Protein AF-A0A959F447-F1 (afdb_monomer)

Secondary structure (DSSP, 8-state):
---------------------------------------HHHHHHHHHHHHSTT-PPEEEEEEE-TTT--EEEEEEEETT-EE--TTSSEEEE-GGG-EEEPPP----B--S-HHHHHHHHHTTPPB-----HHHHIIIIIHHHHHHTTEEEEEEEE-HHHHHHHHHHHHHS---S-------EEEEEEETTS-EE-

Foldseek 3Di:
DDDDDDDDDDDDDDDDDDDDDDDDDDDDDDDDDPPPPDDDVVVVVVVVCVVCVPQADWDKDFDADPVPRDGPDIDTDHPQKDADDPVDQFGIAHPPRDTDGDDDDDDADDDPDPVVVVVCVVVVGHHDDDDDPVCCCVPPVVVVCVVVQKDWDDKDWDVVVQVVVVVVVVPDDCPVDDDHGTGMDTWIAHPVRDIDD

Sequence (197 aa):
MTHFKLFTILLTIVSLFACGEAITQETSDESGATAEGGSDAASIEQLFKSSMKEVEATKYHEFIDPKNGLVQARYPIPKSWTVNSTDDPVYIEGPNGLKVYKAETSNYVWSNDPMMQQSLQMGGQTLAQPAGTRQILEQFLKPNAQGQGYRFLKSYELPEVAGFWQRLFHAMPNTGSQRKVEALGTEWESNAGTRSL

Radius of gyration: 30.62 Å; Cα contacts (8 Å, |Δi|>4): 173; chains: 1; bounding box: 79×48×84 Å

Nearest PDB structures (foldseek):
  6ywy-assembly1_M  TM=2.622E-01  e=8.870E-01  Neurospora crassa
  8poh-assembly1_C  TM=1.384E-01  e=7.121E+00  Influenza A virus (A/Zhejiang/DTID-ZJU01/2013(H7N9))

pLDDT: mean 77.37, std 20.74, range [31.41, 96.62]

Solvent-accessible surface area (backbone atoms only — not comparable to full-atom values): 12977 Å² total; per-residue (Å²): 138,86,87,86,78,86,83,79,86,82,89,81,85,89,77,92,82,83,81,84,80,80,84,79,87,77,89,76,94,79,87,90,76,90,75,84,85,80,57,66,70,64,50,51,52,49,50,51,57,64,69,49,70,81,60,67,63,65,39,77,46,72,45,58,39,90,88,78,70,46,74,76,46,74,49,79,39,49,59,83,45,46,76,53,55,90,87,44,73,56,32,32,39,42,73,97,78,39,69,40,58,72,81,86,84,84,80,67,44,75,62,95,47,69,72,55,41,54,52,40,47,76,70,71,47,50,76,44,76,94,67,54,70,66,53,43,38,65,72,49,48,47,59,56,41,40,76,72,48,34,43,82,74,52,72,46,78,34,65,69,60,22,49,50,52,48,53,54,56,69,74,43,84,86,80,87,68,92,83,86,73,79,40,75,47,52,36,34,31,38,83,85,70,52,73,48,109

Mean predicted aligned error: 15.78 Å

Structure (mmCIF, N/CA/C/O backbone):
data_AF-A0A959F447-F1
#
_entry.id   AF-A0A959F447-F1
#
loop_
_atom_site.group_PDB
_atom_site.id
_atom_site.type_symbol
_atom_site.label_atom_id
_atom_site.label_alt_id
_atom_site.label_comp_id
_atom_site.label_asym_id
_atom_site.label_entity_id
_atom_site.label_seq_id
_atom_site.pdbx_PDB_ins_code
_atom_site.Cartn_x
_atom_site.Cartn_y
_atom_site.Cartn_z
_atom_site.occupancy
_atom_site.B_iso_or_equiv
_atom_site.auth_seq_id
_atom_site.auth_comp_id
_atom_site.auth_asym_id
_atom_site.auth_atom_id
_atom_site.pdbx_PDB_model_num
ATOM 1 N N . MET A 1 1 ? 34.654 2.757 -65.428 1.00 42.03 1 MET A N 1
ATOM 2 C CA . MET A 1 1 ? 35.966 3.390 -65.683 1.00 42.03 1 MET A CA 1
ATOM 3 C C . MET A 1 1 ? 36.396 4.086 -64.391 1.00 42.03 1 MET A C 1
ATOM 5 O O . MET A 1 1 ? 35.977 5.205 -64.168 1.00 42.03 1 MET A O 1
ATOM 9 N N . THR A 1 2 ? 36.852 3.407 -63.335 1.00 38.72 2 THR A N 1
ATOM 10 C CA . THR A 1 2 ? 38.143 2.720 -63.101 1.00 38.72 2 THR A CA 1
ATOM 11 C C . THR A 1 2 ? 39.393 3.605 -63.220 1.00 38.72 2 THR A C 1
ATOM 13 O O . THR A 1 2 ? 39.818 3.923 -64.323 1.00 38.72 2 THR A O 1
ATOM 16 N N . HIS A 1 3 ? 40.007 3.818 -62.047 1.00 39.88 3 HIS A N 1
ATOM 17 C CA . HIS A 1 3 ? 41.441 3.961 -61.738 1.00 39.88 3 HIS A CA 1
ATOM 18 C C . HIS A 1 3 ? 42.150 5.322 -61.853 1.00 39.88 3 HIS A C 1
ATOM 20 O O . HIS A 1 3 ? 42.523 5.762 -62.931 1.00 39.88 3 HIS A O 1
ATOM 26 N N . PHE A 1 4 ? 42.545 5.830 -60.679 1.00 47.50 4 PHE A N 1
ATOM 27 C CA . PHE A 1 4 ? 43.871 6.415 -60.427 1.00 47.50 4 PHE A CA 1
ATOM 28 C C . PHE A 1 4 ? 44.267 6.119 -58.961 1.00 47.50 4 PHE A C 1
ATOM 30 O O . PHE A 1 4 ? 43.947 6.871 -58.052 1.00 47.50 4 PHE A O 1
ATOM 37 N N . LYS A 1 5 ? 44.496 4.854 -58.590 1.00 45.91 5 LYS A N 1
ATOM 38 C CA . LYS A 1 5 ? 45.811 4.221 -58.368 1.00 45.91 5 LYS A CA 1
ATOM 39 C C . LYS A 1 5 ? 46.943 5.133 -57.850 1.00 45.91 5 LYS A C 1
ATOM 41 O O . LYS A 1 5 ? 47.463 5.957 -58.583 1.00 45.91 5 LYS A O 1
ATOM 46 N N . LEU A 1 6 ? 47.387 4.763 -56.644 1.00 40.22 6 LEU A N 1
ATOM 47 C CA . LEU A 1 6 ? 48.777 4.592 -56.200 1.00 40.22 6 LEU A CA 1
ATOM 48 C C . LEU A 1 6 ? 49.713 5.813 -56.177 1.00 40.22 6 LEU A C 1
ATOM 50 O O . LEU A 1 6 ? 50.348 6.149 -57.169 1.00 40.22 6 LEU A O 1
ATOM 54 N N . PHE A 1 7 ? 49.974 6.286 -54.960 1.00 45.16 7 PHE A N 1
ATOM 55 C CA . PHE A 1 7 ? 51.335 6.553 -54.484 1.00 45.16 7 PHE A CA 1
ATOM 56 C C . PHE A 1 7 ? 51.338 6.214 -52.980 1.00 45.16 7 PHE A C 1
ATOM 58 O O . PHE A 1 7 ? 50.795 6.950 -52.168 1.00 45.16 7 PHE A O 1
ATOM 65 N N . THR A 1 8 ? 51.541 4.949 -52.605 1.00 46.28 8 THR A N 1
ATOM 66 C CA . THR A 1 8 ? 52.864 4.332 -52.389 1.00 46.28 8 THR A CA 1
ATOM 67 C C . THR A 1 8 ? 53.603 5.088 -51.277 1.00 46.28 8 THR A C 1
ATOM 69 O O . THR A 1 8 ? 54.143 6.156 -51.522 1.00 46.28 8 THR A O 1
ATOM 72 N N . ILE A 1 9 ? 53.389 4.666 -50.021 1.00 43.00 9 ILE A N 1
ATOM 73 C CA . ILE A 1 9 ? 54.367 3.922 -49.193 1.00 43.00 9 ILE A CA 1
ATOM 74 C C . ILE A 1 9 ? 55.483 4.845 -48.681 1.00 43.00 9 ILE A C 1
ATOM 76 O O . ILE A 1 9 ? 56.231 5.378 -49.488 1.00 43.00 9 ILE A O 1
ATOM 80 N N . LEU A 1 10 ? 55.651 4.952 -47.355 1.00 39.22 10 LEU A N 1
ATOM 81 C CA . LEU A 1 10 ? 56.786 4.345 -46.634 1.00 39.22 10 LEU A CA 1
ATOM 82 C C . LEU A 1 10 ? 56.850 4.820 -45.164 1.00 39.22 10 LEU A C 1
ATOM 84 O O . LEU A 1 10 ? 56.850 6.019 -44.919 1.00 39.22 10 LEU A O 1
ATOM 88 N N . LEU A 1 11 ? 57.053 3.842 -44.262 1.00 42.62 11 LEU A N 1
ATOM 89 C CA . LEU A 1 11 ? 57.777 3.927 -42.973 1.00 42.62 11 LEU A CA 1
ATOM 90 C C . LEU A 1 11 ? 57.129 4.780 -41.857 1.00 42.62 11 LEU A C 1
ATOM 92 O O . LEU A 1 11 ? 56.735 5.910 -42.075 1.00 42.62 11 LEU A O 1
ATOM 96 N N . THR A 1 12 ? 56.999 4.363 -40.592 1.00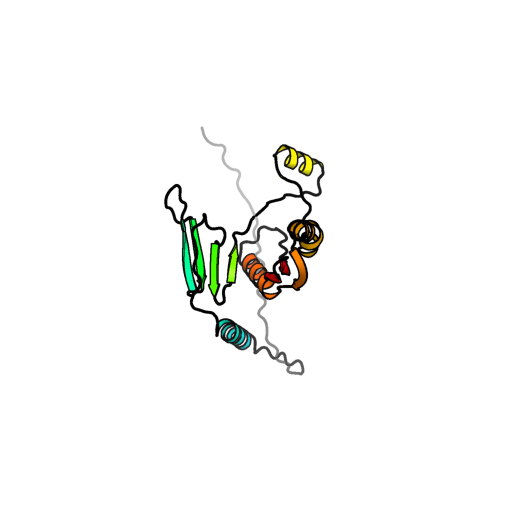 51.59 12 THR A N 1
ATOM 97 C CA . THR A 1 12 ? 57.852 3.516 -39.722 1.00 51.59 12 THR A CA 1
ATOM 98 C C . THR A 1 12 ? 57.000 3.259 -38.449 1.00 51.59 12 THR A C 1
ATOM 100 O O . THR A 1 12 ? 56.418 4.209 -37.943 1.00 51.59 12 THR A O 1
ATOM 103 N N . ILE A 1 13 ? 56.640 2.032 -38.042 1.00 47.25 13 ILE A N 1
ATOM 104 C CA . ILE A 1 13 ? 57.425 1.012 -37.305 1.00 47.25 13 ILE A CA 1
ATOM 105 C C . ILE A 1 13 ? 57.690 1.387 -35.827 1.00 47.25 13 ILE A C 1
ATOM 107 O O . ILE A 1 13 ? 58.453 2.308 -35.569 1.00 47.25 13 ILE A O 1
ATOM 111 N N . VAL A 1 14 ? 57.145 0.537 -34.926 1.00 45.53 14 VAL A N 1
ATOM 112 C CA . VAL 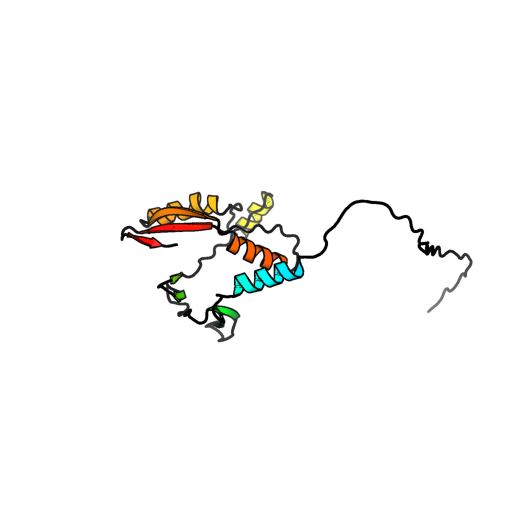A 1 14 ? 57.639 0.153 -33.568 1.00 45.53 14 VAL A CA 1
ATOM 113 C C . VAL A 1 14 ? 57.416 1.201 -32.461 1.00 45.53 14 VAL A C 1
ATOM 115 O O . VAL A 1 14 ? 57.684 2.371 -32.668 1.00 45.53 14 VAL A O 1
ATOM 118 N N . SER A 1 15 ? 56.872 0.910 -31.272 1.00 49.12 15 SER A N 1
ATOM 119 C CA . SER A 1 15 ? 56.970 -0.242 -30.347 1.00 49.12 15 SER A CA 1
ATOM 120 C C . SER A 1 15 ? 55.717 -0.273 -29.439 1.00 49.12 15 SER A C 1
ATOM 122 O O . SER A 1 15 ? 55.296 0.754 -28.925 1.00 49.12 15 SER A O 1
ATOM 124 N N . LEU A 1 16 ? 54.969 -1.374 -29.302 1.00 49.62 16 LEU A N 1
ATOM 125 C CA . LEU A 1 16 ? 55.149 -2.438 -28.295 1.00 49.62 16 LEU A CA 1
ATOM 126 C C . LEU A 1 16 ? 56.047 -2.071 -27.098 1.00 49.62 16 LEU A C 1
ATOM 128 O O . LEU A 1 16 ? 57.229 -2.395 -27.090 1.00 49.62 16 LEU A O 1
ATOM 132 N N . PHE A 1 17 ? 55.452 -1.483 -26.058 1.00 45.72 17 PHE A N 1
ATOM 133 C CA . PHE A 1 17 ? 55.914 -1.663 -24.680 1.00 45.72 17 PHE A CA 1
ATOM 134 C C . PHE A 1 17 ? 54.920 -2.561 -23.943 1.00 45.72 17 PHE A C 1
ATOM 136 O O . PHE A 1 17 ? 53.915 -2.114 -23.398 1.00 45.72 17 PHE A O 1
ATOM 143 N N . ALA A 1 18 ? 55.223 -3.856 -23.975 1.00 43.41 18 ALA A N 1
ATOM 144 C CA . ALA A 1 18 ? 54.858 -4.776 -22.918 1.00 43.41 18 ALA A CA 1
ATOM 145 C C . ALA A 1 18 ? 55.912 -4.617 -21.815 1.00 43.41 18 ALA A C 1
ATOM 147 O O . ALA A 1 18 ? 57.083 -4.906 -22.048 1.00 43.41 18 ALA A O 1
ATOM 148 N N . CYS A 1 19 ? 55.503 -4.164 -20.633 1.00 47.50 19 CYS A N 1
ATOM 149 C CA . CYS A 1 19 ? 56.233 -4.440 -19.402 1.00 47.50 19 CYS A CA 1
ATOM 150 C C . CYS A 1 19 ? 55.345 -5.364 -18.575 1.00 47.50 19 CYS A C 1
ATOM 152 O O . CYS A 1 19 ? 54.355 -4.935 -17.988 1.00 47.50 19 CYS A O 1
ATOM 154 N N . GLY A 1 20 ? 55.673 -6.654 -18.617 1.00 41.72 20 GLY A N 1
ATOM 155 C CA . GLY A 1 20 ? 55.334 -7.569 -17.543 1.00 41.72 20 GLY A CA 1
ATOM 156 C C . GLY A 1 20 ? 56.391 -7.403 -16.463 1.00 41.72 20 GLY A C 1
ATOM 157 O O . GLY A 1 20 ? 57.557 -7.705 -16.704 1.00 41.72 20 GLY A O 1
ATOM 158 N N . GLU A 1 21 ? 55.992 -6.915 -15.294 1.00 42.62 21 GLU A N 1
ATOM 159 C CA . GLU A 1 21 ? 56.808 -7.027 -14.090 1.00 42.62 21 GLU A CA 1
ATOM 160 C C . GLU A 1 21 ? 56.441 -8.326 -13.380 1.00 42.62 21 GLU A C 1
ATOM 162 O O . GLU A 1 21 ? 55.317 -8.537 -12.922 1.00 42.62 21 GLU A O 1
ATOM 167 N N . ALA A 1 22 ? 57.423 -9.223 -13.354 1.00 38.56 22 ALA A N 1
ATOM 168 C CA . ALA A 1 22 ? 57.446 -10.375 -12.482 1.00 38.56 22 ALA A CA 1
ATOM 169 C C . ALA A 1 22 ? 57.605 -9.881 -11.040 1.00 38.56 22 ALA A C 1
ATOM 171 O O . ALA A 1 22 ? 58.554 -9.169 -10.714 1.00 38.56 22 ALA A O 1
ATOM 172 N N . ILE A 1 23 ? 56.662 -10.267 -10.186 1.00 37.31 23 ILE A N 1
ATOM 173 C CA . ILE A 1 23 ? 56.724 -10.042 -8.746 1.00 37.31 23 ILE A CA 1
ATOM 174 C C . ILE A 1 23 ? 57.802 -10.974 -8.185 1.00 37.31 23 ILE A C 1
ATOM 176 O O . ILE A 1 23 ? 57.620 -12.191 -8.145 1.00 37.31 23 ILE A O 1
ATOM 180 N N . THR A 1 24 ? 58.927 -10.397 -7.767 1.00 35.62 24 THR A N 1
ATOM 181 C CA . THR A 1 24 ? 59.923 -11.079 -6.938 1.00 35.62 24 THR A CA 1
ATOM 182 C C . THR A 1 24 ? 59.446 -11.049 -5.493 1.00 35.62 24 THR A C 1
ATOM 184 O O . THR A 1 24 ? 59.192 -9.994 -4.917 1.00 35.62 24 THR A O 1
ATOM 187 N N . GLN A 1 25 ? 59.295 -12.243 -4.939 1.00 35.59 25 GLN A N 1
ATOM 188 C CA . GLN A 1 25 ? 58.923 -12.530 -3.566 1.00 35.59 25 GLN A CA 1
ATOM 189 C C . GLN A 1 25 ? 60.153 -12.334 -2.666 1.00 35.59 25 GLN A C 1
ATOM 191 O O . GLN A 1 25 ? 61.087 -13.130 -2.732 1.00 35.59 25 GLN A O 1
ATOM 196 N N . GLU A 1 26 ? 60.151 -11.298 -1.827 1.00 35.94 26 GLU A N 1
ATOM 197 C CA . GLU A 1 26 ? 61.001 -11.248 -0.635 1.00 35.94 26 GLU A CA 1
ATOM 198 C C . GLU A 1 26 ? 60.135 -11.395 0.614 1.00 35.94 26 GLU A C 1
ATOM 200 O O . GLU A 1 26 ? 59.201 -10.636 0.867 1.00 35.94 26 GLU A O 1
ATOM 205 N N . THR A 1 27 ? 60.454 -12.447 1.357 1.00 36.16 27 THR A N 1
ATOM 206 C CA . THR A 1 27 ? 59.931 -12.781 2.672 1.00 36.16 27 THR A CA 1
ATOM 207 C C . THR A 1 27 ? 60.524 -11.827 3.703 1.00 36.16 27 THR A C 1
ATOM 209 O O . THR A 1 27 ? 61.739 -11.794 3.888 1.00 36.16 27 THR A O 1
ATOM 212 N N . SER A 1 28 ? 59.671 -11.120 4.433 1.00 34.69 28 SER A N 1
ATOM 213 C CA . SER A 1 28 ? 59.996 -10.589 5.755 1.00 34.69 28 SER A CA 1
ATOM 214 C C . SER A 1 28 ? 58.753 -10.672 6.638 1.00 34.69 28 SER A C 1
ATOM 216 O O . SER A 1 28 ? 57.791 -9.921 6.499 1.00 34.69 28 SER A O 1
ATOM 218 N N . ASP A 1 29 ? 58.779 -11.666 7.523 1.00 35.44 29 ASP A N 1
ATOM 219 C CA . ASP A 1 29 ? 57.936 -11.742 8.707 1.00 35.44 29 ASP A CA 1
ATOM 220 C C . ASP A 1 29 ? 58.233 -10.538 9.612 1.00 35.44 29 ASP A C 1
ATOM 222 O O . ASP A 1 29 ? 59.371 -10.385 10.044 1.00 35.44 29 ASP A O 1
ATOM 226 N N . GLU A 1 30 ? 57.226 -9.724 9.941 1.00 33.31 30 GLU A N 1
ATOM 227 C CA . GLU A 1 30 ? 56.880 -9.451 11.344 1.00 33.31 30 GLU A CA 1
ATOM 228 C C . GLU A 1 30 ? 55.551 -8.683 11.492 1.00 33.31 30 GLU A C 1
ATOM 230 O O . GLU A 1 30 ? 55.399 -7.543 11.064 1.00 33.31 30 GLU A O 1
ATOM 235 N N . SER A 1 31 ? 54.641 -9.327 12.227 1.00 34.88 31 SER A N 1
ATOM 236 C CA . SER A 1 31 ? 53.748 -8.743 13.235 1.00 34.88 31 SER A CA 1
ATOM 237 C C . SER A 1 31 ? 52.559 -7.862 12.807 1.00 34.88 31 SER A C 1
ATOM 239 O O . SER A 1 31 ? 52.667 -6.663 12.570 1.00 34.88 31 SER A O 1
ATOM 241 N N . GLY A 1 32 ? 51.363 -8.451 12.943 1.00 35.06 32 GLY A N 1
ATOM 242 C CA . GLY A 1 32 ? 50.318 -7.802 13.743 1.00 35.06 32 GLY A CA 1
ATOM 243 C C . GLY A 1 32 ? 49.127 -7.186 13.008 1.00 35.06 32 GLY A C 1
ATOM 244 O O . GLY A 1 32 ? 48.932 -5.980 13.077 1.00 35.06 32 GLY A O 1
ATOM 245 N N . ALA A 1 33 ? 48.257 -8.015 12.428 1.00 31.41 33 ALA A N 1
ATOM 246 C CA . ALA A 1 33 ? 46.811 -7.762 12.398 1.00 31.41 33 ALA A CA 1
ATOM 247 C C . ALA A 1 33 ? 46.078 -9.062 12.045 1.00 31.41 33 ALA A C 1
ATOM 249 O O . ALA A 1 33 ? 46.040 -9.487 10.892 1.00 31.41 33 ALA A O 1
ATOM 250 N N . THR A 1 34 ? 45.505 -9.716 13.051 1.00 32.91 34 THR A N 1
ATOM 251 C CA . THR A 1 34 ? 44.600 -10.855 12.891 1.00 32.91 34 THR A CA 1
ATOM 252 C C . THR A 1 34 ? 43.334 -10.373 12.180 1.00 32.91 34 THR A C 1
ATOM 254 O O . THR A 1 34 ? 42.407 -9.867 12.804 1.00 32.91 34 THR A O 1
ATOM 257 N N . ALA A 1 35 ? 43.298 -10.490 10.854 1.00 38.34 35 ALA A N 1
ATOM 258 C CA . ALA A 1 35 ? 42.054 -10.461 10.103 1.00 38.34 35 ALA A CA 1
ATOM 259 C C . ALA A 1 35 ? 41.489 -11.885 10.107 1.00 38.34 35 ALA A C 1
ATOM 261 O O . ALA A 1 35 ? 41.859 -12.717 9.279 1.00 38.34 35 ALA A O 1
ATOM 262 N N . GLU A 1 36 ? 40.621 -12.178 11.076 1.00 35.34 36 GLU A N 1
ATOM 263 C CA . GLU A 1 36 ? 39.782 -13.378 11.072 1.00 35.34 36 GLU A CA 1
ATOM 264 C C . GLU A 1 36 ? 38.768 -13.286 9.920 1.00 35.34 36 GLU A C 1
ATOM 266 O O . GLU A 1 36 ? 37.605 -12.925 1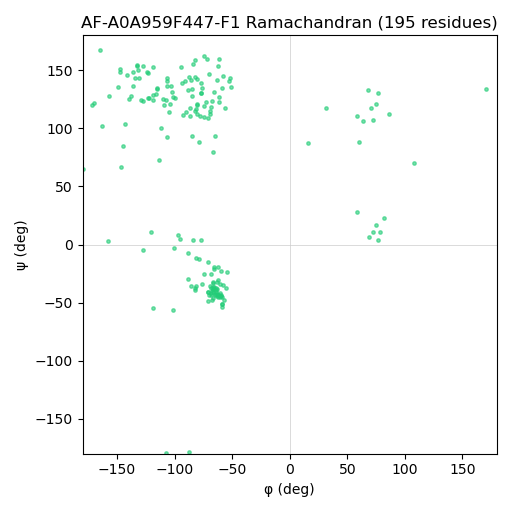0.083 1.00 35.34 36 GLU A O 1
ATOM 271 N N . GLY A 1 37 ? 39.231 -13.590 8.708 1.00 44.62 37 GLY A N 1
ATOM 272 C CA . GLY A 1 37 ? 38.385 -13.885 7.561 1.00 44.62 37 GLY A CA 1
ATOM 273 C C . GLY A 1 37 ? 37.872 -15.314 7.674 1.00 44.62 37 GLY A C 1
ATOM 274 O O . GLY A 1 37 ? 38.501 -16.241 7.172 1.00 44.62 37 GLY A O 1
ATOM 275 N N . GLY A 1 38 ? 36.743 -15.506 8.356 1.00 45.81 38 GLY A N 1
ATOM 276 C CA . GLY A 1 38 ? 36.167 -16.840 8.498 1.00 45.81 38 GLY A CA 1
ATOM 277 C C . GLY A 1 38 ? 34.870 -16.902 9.293 1.00 45.81 38 GLY A C 1
ATOM 278 O O . GLY A 1 38 ? 34.851 -17.530 10.341 1.00 45.81 38 GLY A O 1
ATOM 279 N N . SER A 1 39 ? 33.770 -16.303 8.814 1.00 49.28 39 SER A N 1
ATOM 280 C CA . SER A 1 39 ? 32.430 -16.685 9.318 1.00 49.28 39 SER A CA 1
ATOM 281 C C . SER A 1 39 ? 31.217 -16.378 8.420 1.00 49.28 39 SER A C 1
ATOM 283 O O . SER A 1 39 ? 30.095 -16.705 8.803 1.00 49.28 39 SER A O 1
ATOM 285 N N . ASP A 1 40 ? 31.375 -15.836 7.209 1.00 54.84 40 ASP A N 1
ATOM 286 C CA . ASP A 1 40 ? 30.201 -15.323 6.478 1.00 54.84 40 ASP A CA 1
ATOM 287 C C . ASP A 1 40 ? 29.316 -16.405 5.836 1.00 54.84 40 ASP A C 1
ATOM 289 O O . ASP A 1 40 ? 28.093 -16.272 5.815 1.00 54.84 40 ASP A O 1
ATOM 293 N N . ALA A 1 41 ? 29.884 -17.519 5.366 1.00 50.88 41 ALA A N 1
ATOM 294 C CA . ALA A 1 41 ? 29.087 -18.582 4.741 1.00 50.88 41 ALA A CA 1
ATOM 295 C C . ALA A 1 41 ? 28.223 -19.344 5.764 1.00 50.88 41 ALA A C 1
ATOM 297 O O . ALA A 1 41 ? 27.048 -19.612 5.512 1.00 50.88 41 ALA A O 1
ATOM 298 N N . ALA A 1 42 ? 28.780 -19.633 6.946 1.00 51.91 42 ALA A N 1
ATOM 299 C CA . ALA A 1 42 ? 28.061 -20.305 8.027 1.00 51.91 42 ALA A CA 1
ATOM 300 C C . ALA A 1 42 ? 26.977 -19.403 8.640 1.00 51.91 42 ALA A C 1
ATOM 302 O O . ALA A 1 42 ? 25.898 -19.890 8.971 1.00 51.91 42 ALA A O 1
ATOM 303 N N . SER A 1 43 ? 27.237 -18.093 8.724 1.00 58.16 43 SER A N 1
ATOM 304 C CA . SER A 1 43 ? 26.287 -17.098 9.228 1.00 58.16 43 SER A CA 1
ATOM 305 C C . SER A 1 43 ? 25.110 -16.889 8.268 1.00 58.16 43 SER A C 1
ATOM 307 O O . SER A 1 43 ? 23.956 -16.918 8.694 1.00 58.16 43 SER A O 1
ATOM 309 N N . ILE A 1 44 ? 25.359 -16.797 6.953 1.00 57.53 44 ILE A N 1
ATOM 310 C CA . ILE A 1 44 ? 24.284 -16.721 5.951 1.00 57.53 44 ILE A CA 1
ATOM 311 C C . ILE A 1 44 ? 23.468 -18.018 5.923 1.00 57.53 44 ILE A C 1
ATOM 313 O O . ILE A 1 44 ? 22.238 -17.961 5.925 1.00 57.53 44 ILE A O 1
ATOM 317 N N . GLU A 1 45 ? 24.103 -19.190 5.965 1.00 58.06 45 GLU A N 1
ATOM 318 C CA . GLU A 1 45 ? 23.371 -20.460 5.976 1.00 58.06 45 GLU A CA 1
ATOM 319 C C . GLU A 1 45 ? 22.553 -20.655 7.267 1.00 58.06 45 GLU A C 1
ATOM 321 O O . GLU A 1 45 ? 21.425 -21.152 7.212 1.00 58.06 45 GLU A O 1
ATOM 326 N N . GLN A 1 46 ? 23.059 -20.209 8.424 1.00 55.75 46 GLN A N 1
ATOM 327 C CA . GLN A 1 46 ? 22.289 -20.175 9.672 1.00 55.75 46 GLN A CA 1
ATOM 328 C C . GLN A 1 46 ? 21.125 -19.185 9.618 1.00 55.75 46 GLN A C 1
ATOM 330 O O . GLN A 1 46 ? 20.055 -19.519 10.123 1.00 55.75 46 GLN A O 1
ATOM 335 N N . LEU A 1 47 ? 21.291 -18.017 8.989 1.00 52.00 47 LEU A N 1
ATOM 336 C CA . LEU A 1 47 ? 20.219 -17.035 8.789 1.00 52.00 47 LEU A CA 1
ATOM 337 C C . LEU A 1 47 ? 19.126 -17.561 7.847 1.00 52.00 47 LEU A C 1
ATOM 339 O O . LEU A 1 47 ? 17.941 -17.365 8.114 1.00 52.00 47 LEU A O 1
ATOM 343 N N . PHE A 1 48 ? 19.482 -18.292 6.788 1.00 57.16 48 PHE A N 1
ATOM 344 C CA . PHE A 1 48 ? 18.503 -18.982 5.938 1.00 57.16 48 PHE A CA 1
ATOM 345 C C . PHE A 1 48 ? 17.812 -20.137 6.678 1.00 57.16 48 PHE A C 1
ATOM 347 O O . PHE A 1 48 ? 16.590 -20.266 6.616 1.00 57.16 48 PHE A O 1
ATOM 354 N N . LYS A 1 49 ? 18.557 -20.955 7.433 1.00 55.31 49 LYS A N 1
ATOM 355 C CA . LYS A 1 49 ? 17.979 -22.065 8.210 1.00 55.31 49 LYS A CA 1
ATOM 356 C C . LYS A 1 49 ? 17.085 -21.601 9.357 1.00 55.31 49 LYS A C 1
ATOM 358 O O . LYS A 1 49 ? 16.145 -22.318 9.682 1.00 55.31 49 LYS A O 1
ATOM 363 N N . SER A 1 50 ? 17.361 -20.457 9.982 1.00 54.47 50 SER A N 1
ATOM 364 C CA . SER A 1 50 ? 16.534 -19.913 11.065 1.00 54.47 50 SER A CA 1
ATOM 365 C C . SER A 1 50 ? 15.314 -19.152 10.539 1.00 54.47 50 SER A C 1
ATOM 367 O O . SER A 1 50 ? 14.229 -19.337 11.081 1.00 54.47 50 SER A O 1
ATOM 369 N N . SER A 1 51 ? 15.449 -18.386 9.449 1.00 55.00 51 SER A N 1
ATOM 370 C CA . SER A 1 51 ? 14.334 -17.632 8.846 1.00 55.00 51 SER A CA 1
ATOM 371 C C . SER A 1 51 ? 13.336 -18.498 8.073 1.00 55.00 51 SER A C 1
ATOM 373 O O . SER A 1 51 ? 12.173 -18.123 7.963 1.00 55.00 51 SER A O 1
ATOM 375 N N . MET A 1 52 ? 13.747 -19.666 7.562 1.00 53.50 52 MET A N 1
ATOM 376 C CA . MET A 1 52 ? 12.864 -20.556 6.792 1.00 53.50 52 MET A CA 1
ATOM 377 C C . MET A 1 52 ? 12.298 -21.741 7.585 1.00 53.50 52 MET A C 1
ATOM 379 O O . MET A 1 52 ? 11.498 -22.500 7.043 1.00 53.50 52 MET A O 1
ATOM 383 N N . LYS A 1 53 ? 12.676 -21.922 8.860 1.00 52.62 53 LYS A N 1
ATOM 384 C CA . LYS A 1 53 ? 12.293 -23.114 9.644 1.00 52.62 53 LYS A CA 1
ATOM 385 C C . LYS A 1 53 ? 10.789 -23.220 9.931 1.00 52.62 53 LYS A C 1
ATOM 387 O O . LYS A 1 53 ? 10.311 -24.318 10.194 1.00 52.62 53 LYS A O 1
ATOM 392 N N . GLU A 1 54 ? 10.061 -22.107 9.851 1.00 62.62 54 GLU A N 1
ATOM 393 C CA . GLU A 1 54 ? 8.608 -22.033 10.075 1.00 62.62 54 GLU A CA 1
ATOM 394 C C . GLU A 1 54 ? 7.827 -21.509 8.857 1.00 62.62 54 GLU A C 1
ATOM 396 O O . GLU A 1 54 ? 6.638 -21.210 8.957 1.00 62.62 54 GLU A O 1
ATOM 401 N N . VAL A 1 55 ? 8.464 -21.393 7.687 1.00 68.94 55 VAL A N 1
ATOM 402 C CA . VAL A 1 55 ? 7.767 -20.917 6.486 1.00 68.94 55 VAL A CA 1
ATOM 403 C C . VAL A 1 55 ? 6.975 -22.075 5.891 1.00 68.94 55 VAL A C 1
ATOM 405 O O . VAL A 1 55 ? 7.537 -23.059 5.412 1.00 68.94 55 VAL A O 1
ATOM 408 N N . GLU A 1 56 ? 5.649 -21.958 5.946 1.00 81.56 56 GLU A N 1
ATOM 409 C CA . GLU A 1 56 ? 4.734 -22.914 5.334 1.00 81.56 56 GLU A CA 1
ATOM 410 C C . GLU A 1 56 ? 5.083 -23.144 3.853 1.00 81.56 56 GLU A C 1
ATOM 412 O O . GLU A 1 56 ? 5.450 -22.217 3.127 1.00 81.56 56 GLU A O 1
ATOM 417 N N . ALA A 1 57 ? 4.923 -24.385 3.382 1.00 88.44 57 ALA A N 1
ATOM 418 C CA . ALA A 1 57 ? 5.026 -24.694 1.961 1.00 88.44 57 ALA A CA 1
ATOM 419 C C . ALA A 1 57 ? 4.109 -23.778 1.131 1.00 88.44 57 ALA A C 1
ATOM 421 O O . ALA A 1 57 ? 2.969 -23.506 1.511 1.00 88.44 57 ALA A O 1
ATOM 422 N N . THR A 1 58 ? 4.588 -23.333 -0.027 1.00 91.31 58 THR A N 1
ATOM 423 C CA . THR A 1 58 ? 3.817 -22.481 -0.934 1.00 91.31 58 THR A CA 1
ATOM 424 C C . THR A 1 58 ? 3.106 -23.303 -2.009 1.00 91.31 58 THR A C 1
ATOM 426 O O . THR A 1 58 ? 3.539 -24.391 -2.392 1.00 91.31 58 THR A O 1
ATOM 429 N N . LYS A 1 59 ? 1.986 -22.779 -2.506 1.00 93.06 59 LYS A N 1
ATOM 430 C CA . LYS A 1 59 ? 1.321 -23.199 -3.742 1.00 93.06 59 LYS A CA 1
ATOM 431 C C . LYS A 1 59 ? 1.293 -22.020 -4.707 1.00 93.06 59 LYS A C 1
ATOM 433 O O . LYS A 1 59 ? 1.299 -20.869 -4.280 1.00 93.06 59 LYS A O 1
ATOM 438 N N . TYR A 1 60 ? 1.253 -22.294 -6.003 1.00 92.69 60 TYR A N 1
ATOM 439 C CA . TYR A 1 60 ? 1.112 -21.237 -6.998 1.00 92.69 60 TYR A CA 1
ATOM 440 C C . TYR A 1 60 ? -0.359 -20.940 -7.258 1.00 92.69 60 TYR A C 1
ATOM 442 O O . TYR A 1 60 ? -1.151 -21.859 -7.461 1.00 92.69 60 TYR A O 1
ATOM 450 N N . HIS A 1 61 ? -0.703 -19.657 -7.269 1.00 91.31 61 HIS A N 1
ATOM 451 C CA . HIS A 1 61 ? -1.982 -19.174 -7.764 1.00 91.31 61 HIS A CA 1
ATOM 452 C C . HIS A 1 61 ? -1.779 -18.475 -9.108 1.00 91.31 61 HIS A C 1
ATOM 454 O O . HIS A 1 61 ? -0.780 -17.778 -9.309 1.00 91.31 61 HIS A O 1
ATOM 460 N N . GLU A 1 62 ? -2.716 -18.691 -10.025 1.00 92.88 62 GLU A N 1
ATOM 461 C CA . GLU A 1 62 ? -2.695 -18.133 -11.371 1.00 92.88 62 GLU A CA 1
ATOM 462 C C . GLU A 1 62 ? -3.740 -17.035 -11.488 1.00 92.88 62 GLU A C 1
ATOM 464 O O . GLU A 1 62 ? -4.923 -17.259 -11.254 1.00 92.88 62 GLU A O 1
ATOM 469 N N . PHE A 1 63 ? -3.290 -15.852 -11.881 1.00 87.44 63 PHE A N 1
ATOM 470 C CA . PHE A 1 63 ? -4.166 -14.762 -12.260 1.00 87.44 63 PHE A CA 1
ATOM 471 C C . PHE A 1 63 ? -4.500 -14.904 -13.744 1.00 87.44 63 PHE A C 1
ATOM 473 O O . PHE A 1 63 ? -3.624 -14.749 -14.601 1.00 87.44 63 PHE A O 1
ATOM 480 N N . ILE A 1 64 ? -5.754 -15.243 -14.032 1.00 89.31 64 ILE A N 1
ATOM 481 C CA . ILE A 1 64 ? -6.252 -15.510 -15.383 1.00 89.31 64 ILE A CA 1
ATOM 482 C C . ILE A 1 64 ? -7.037 -14.294 -15.871 1.00 89.31 64 ILE A C 1
ATOM 484 O O . ILE A 1 64 ? -7.908 -13.785 -15.169 1.00 89.31 64 ILE A O 1
ATOM 488 N N . ASP A 1 65 ? -6.744 -13.839 -17.087 1.00 86.12 65 ASP A N 1
ATOM 489 C CA . ASP A 1 65 ? -7.511 -12.786 -17.746 1.00 86.12 65 ASP A CA 1
ATOM 490 C C . ASP A 1 65 ? -8.912 -13.304 -18.108 1.00 86.12 65 ASP A C 1
ATOM 492 O O . ASP A 1 65 ? -9.033 -14.223 -18.927 1.00 86.12 65 ASP A O 1
ATOM 496 N N . PRO A 1 66 ? -9.990 -12.711 -17.569 1.00 85.56 66 PRO A N 1
ATOM 497 C CA . PRO A 1 66 ? -11.342 -13.176 -17.850 1.00 85.56 66 PRO A CA 1
ATOM 498 C C . PRO A 1 66 ? -11.752 -12.989 -19.319 1.00 85.56 66 PRO A C 1
ATOM 500 O O . PRO A 1 66 ? -12.695 -13.636 -19.769 1.00 85.56 66 PRO A O 1
ATOM 503 N N . LYS A 1 67 ? -11.076 -12.122 -20.090 1.00 89.00 67 LYS A N 1
ATOM 504 C CA . LYS A 1 67 ? -11.437 -11.833 -21.488 1.00 89.00 67 LYS A CA 1
ATOM 505 C C . LYS A 1 67 ? -10.922 -12.873 -22.475 1.00 89.00 67 LYS A C 1
ATOM 507 O O . LYS A 1 67 ? -11.577 -13.116 -23.484 1.00 89.00 67 LYS A O 1
ATOM 512 N N . ASN A 1 68 ? -9.738 -13.430 -22.237 1.00 93.44 68 ASN A N 1
ATOM 513 C CA . ASN A 1 68 ? -9.074 -14.339 -23.180 1.00 93.44 68 ASN A CA 1
ATOM 514 C C . ASN A 1 68 ? -8.649 -15.679 -22.551 1.00 93.44 68 ASN A C 1
ATOM 516 O O . ASN A 1 68 ? -8.190 -16.557 -23.276 1.00 93.44 68 ASN A O 1
ATOM 520 N N . GLY A 1 69 ? -8.821 -15.859 -21.237 1.00 90.88 69 GLY A N 1
ATOM 521 C CA . GLY A 1 69 ? -8.501 -17.097 -20.526 1.00 90.88 69 GLY A CA 1
ATOM 522 C C . GLY A 1 69 ? -7.003 -17.363 -20.354 1.00 90.88 69 GLY A C 1
ATOM 523 O O . GLY A 1 69 ? -6.627 -18.469 -19.970 1.00 90.88 69 GLY A O 1
ATOM 524 N N . LEU A 1 70 ? -6.137 -16.388 -20.645 1.00 94.38 70 LEU A N 1
ATOM 525 C CA . LEU A 1 70 ? -4.691 -16.544 -20.522 1.00 94.38 70 LEU A CA 1
ATOM 526 C C . LEU A 1 70 ? -4.220 -16.242 -19.097 1.00 94.38 70 LEU A C 1
ATOM 528 O O . LEU A 1 70 ? -4.678 -15.295 -18.457 1.00 94.38 70 LEU A O 1
ATOM 532 N N . VAL A 1 71 ? -3.245 -17.021 -18.624 1.00 91.88 71 VAL A N 1
ATOM 533 C CA . VAL A 1 71 ? -2.536 -16.744 -17.368 1.00 91.88 71 VAL A CA 1
ATOM 534 C C . VAL A 1 71 ? -1.670 -15.502 -17.567 1.00 91.88 71 VAL A C 1
ATOM 536 O O . VAL A 1 71 ? -0.694 -15.533 -18.315 1.00 91.88 71 VAL A O 1
ATOM 539 N N . GLN A 1 72 ? -2.015 -14.409 -16.890 1.00 89.31 72 GLN A N 1
ATOM 540 C CA . GLN A 1 72 ? -1.233 -13.171 -16.914 1.00 89.31 72 GLN A CA 1
ATOM 541 C C . GLN A 1 72 ? -0.105 -13.183 -15.883 1.00 89.31 72 GLN A C 1
ATOM 543 O O . GLN A 1 72 ? 0.972 -12.644 -16.132 1.00 89.31 72 GLN A O 1
ATOM 548 N N . ALA A 1 73 ? -0.342 -13.788 -14.720 1.00 87.62 73 ALA A N 1
ATOM 549 C CA . ALA A 1 73 ? 0.652 -13.872 -13.663 1.00 87.62 73 ALA A CA 1
ATOM 550 C C . ALA A 1 73 ? 0.495 -15.163 -12.867 1.00 87.62 73 ALA A C 1
ATOM 552 O O . ALA A 1 73 ? -0.602 -15.695 -12.711 1.00 87.62 73 ALA A O 1
ATOM 553 N N . ARG A 1 74 ? 1.610 -15.643 -12.319 1.00 90.50 74 ARG A N 1
ATOM 554 C CA . ARG A 1 74 ? 1.639 -16.748 -11.368 1.00 90.50 74 ARG A CA 1
ATOM 555 C C . ARG A 1 74 ? 2.451 -16.310 -10.162 1.00 90.50 74 ARG A C 1
ATOM 557 O O . ARG A 1 74 ? 3.603 -15.913 -10.319 1.00 90.50 74 ARG A O 1
ATOM 564 N N . TYR A 1 75 ? 1.869 -16.391 -8.973 1.00 87.38 75 TYR A N 1
ATOM 565 C CA . TYR A 1 75 ? 2.540 -15.982 -7.742 1.00 87.38 75 TYR A CA 1
ATOM 566 C C . TYR A 1 75 ? 2.431 -17.059 -6.657 1.00 87.38 75 TYR A C 1
ATOM 568 O O . TYR A 1 75 ? 1.419 -17.763 -6.582 1.00 87.38 75 TYR A O 1
ATOM 576 N N . PRO A 1 76 ? 3.487 -17.246 -5.844 1.00 90.31 76 PRO A N 1
ATOM 577 C CA . PRO A 1 76 ? 3.455 -18.184 -4.735 1.00 90.31 76 PRO A CA 1
ATOM 578 C C . PRO A 1 76 ? 2.651 -17.593 -3.572 1.00 90.31 76 PRO A C 1
ATOM 580 O O . PRO A 1 76 ? 2.853 -16.444 -3.187 1.00 90.31 76 PRO A O 1
ATOM 583 N N . ILE A 1 77 ? 1.773 -18.399 -2.987 1.00 91.00 77 ILE A N 1
ATOM 584 C CA . ILE A 1 77 ? 1.054 -18.102 -1.743 1.00 91.00 77 ILE A CA 1
ATOM 585 C C . ILE A 1 77 ? 1.251 -19.256 -0.759 1.00 91.00 77 ILE A C 1
ATOM 587 O O . ILE A 1 77 ? 1.468 -20.386 -1.204 1.00 91.00 77 ILE A O 1
ATOM 591 N N . PRO A 1 78 ? 1.166 -19.037 0.561 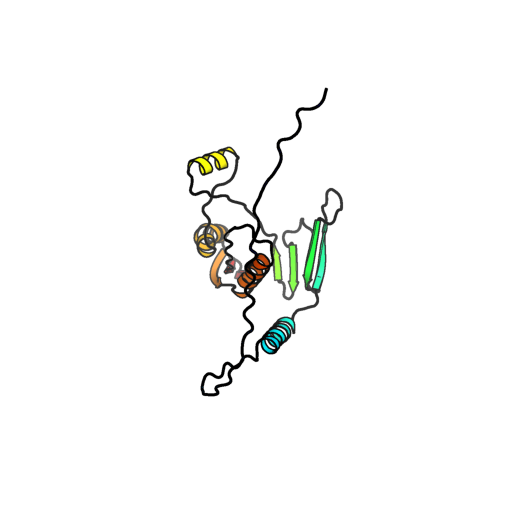1.00 92.12 78 PRO A N 1
ATOM 592 C CA . PRO A 1 78 ? 1.198 -20.140 1.516 1.00 92.12 78 PRO A CA 1
ATOM 593 C C . PRO A 1 78 ? 0.063 -21.137 1.249 1.00 92.12 78 PRO A C 1
ATOM 595 O O . PRO A 1 78 ? -1.029 -20.771 0.804 1.00 92.12 78 PRO A O 1
ATOM 598 N N . LYS A 1 79 ? 0.318 -22.426 1.476 1.00 92.19 79 LYS A N 1
ATOM 599 C CA . LYS A 1 79 ? -0.611 -23.501 1.105 1.00 92.19 79 LYS A CA 1
ATOM 600 C C . LYS A 1 79 ? -1.969 -23.382 1.809 1.00 92.19 79 LYS A C 1
ATOM 602 O O . LYS A 1 79 ? -2.987 -23.687 1.177 1.00 92.19 79 LYS A O 1
A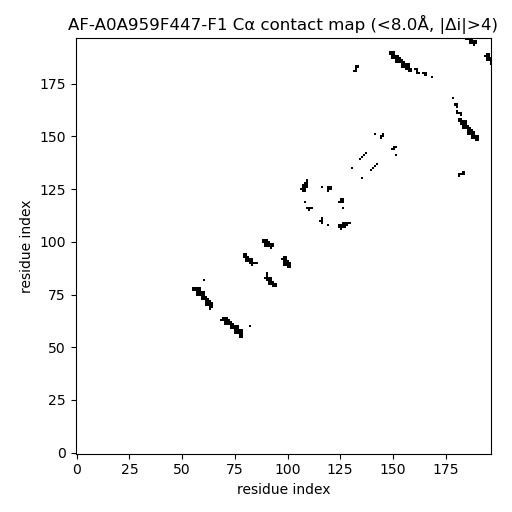TOM 607 N N . SER A 1 80 ? -1.986 -22.896 3.047 1.00 92.12 80 SER A N 1
ATOM 608 C CA . SER A 1 80 ? -3.171 -22.670 3.877 1.00 92.12 80 SER A CA 1
ATOM 609 C C . SER A 1 80 ? -4.038 -21.499 3.415 1.00 92.12 80 SER A C 1
ATOM 611 O O . SER A 1 80 ? -5.192 -21.408 3.825 1.00 92.12 80 SER A O 1
ATOM 613 N N . TRP A 1 81 ? -3.523 -20.623 2.548 1.00 93.88 81 TRP A N 1
ATOM 614 C CA . TRP A 1 81 ? -4.241 -19.431 2.106 1.00 93.88 81 TRP A CA 1
ATOM 615 C C . TRP A 1 81 ? -5.215 -19.771 0.981 1.00 93.88 81 TRP A C 1
ATOM 617 O O . TRP A 1 81 ? -4.921 -20.597 0.112 1.00 93.88 81 TRP A O 1
ATOM 627 N N . THR A 1 82 ? -6.366 -19.111 0.961 1.00 93.31 82 THR A N 1
ATOM 628 C CA . THR A 1 82 ? -7.395 -19.278 -0.072 1.00 93.31 82 THR A CA 1
ATOM 629 C C . THR A 1 82 ? -7.562 -17.973 -0.830 1.00 93.31 82 THR A C 1
ATOM 631 O O . THR A 1 82 ? -7.692 -16.923 -0.213 1.00 93.31 82 THR A O 1
ATOM 634 N N . VAL A 1 83 ? -7.522 -18.031 -2.162 1.00 91.56 83 VAL A N 1
ATOM 635 C CA . VAL A 1 83 ? -7.763 -16.868 -3.026 1.00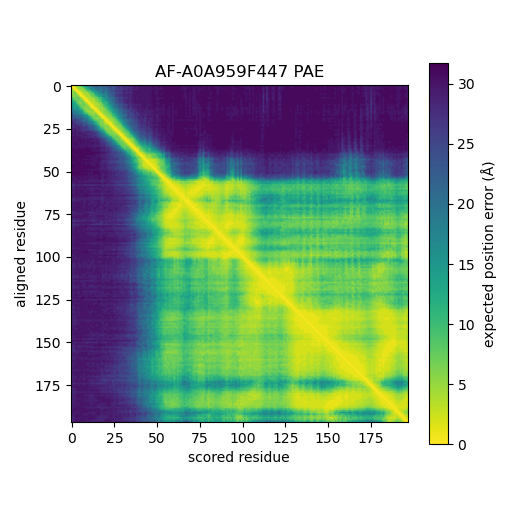 91.56 83 VAL A CA 1
ATOM 636 C C . VAL A 1 83 ? -9.197 -16.951 -3.523 1.00 91.56 83 VAL A C 1
ATOM 638 O O . VAL A 1 83 ? -9.596 -17.985 -4.061 1.00 91.56 83 VAL A O 1
ATOM 641 N N . ASN A 1 84 ? -9.947 -15.880 -3.309 1.00 91.19 84 ASN A N 1
ATOM 642 C CA . ASN A 1 84 ? -11.348 -15.757 -3.691 1.00 91.19 84 ASN A CA 1
ATOM 643 C C . ASN A 1 84 ? -11.484 -15.231 -5.127 1.00 91.19 84 ASN A C 1
ATOM 645 O O . ASN A 1 84 ? -10.486 -15.004 -5.820 1.00 91.19 84 ASN A O 1
ATOM 649 N N . SER A 1 85 ? -12.722 -15.042 -5.590 1.00 85.88 85 SER A N 1
ATOM 650 C CA . SER A 1 85 ? -12.960 -14.447 -6.903 1.00 85.88 85 SER A CA 1
ATOM 651 C C . SER A 1 85 ? -12.423 -13.020 -6.949 1.00 85.88 85 SER A C 1
ATOM 653 O O . SER A 1 85 ? -12.379 -12.303 -5.947 1.00 85.88 85 SER A O 1
ATOM 655 N N . THR A 1 86 ? -12.071 -12.553 -8.145 1.00 81.38 86 THR A N 1
ATOM 656 C CA . THR A 1 86 ? -11.742 -11.144 -8.341 1.00 81.38 86 THR A CA 1
ATOM 657 C C . THR A 1 86 ? -12.925 -10.229 -8.044 1.00 81.38 86 THR A C 1
ATOM 659 O O . THR A 1 86 ? -12.700 -9.054 -7.818 1.00 81.38 86 THR A O 1
ATOM 662 N N . ASP A 1 87 ? -14.165 -10.692 -8.021 1.00 83.75 87 ASP A N 1
ATOM 663 C CA . ASP A 1 87 ? -15.298 -9.804 -7.720 1.00 83.75 87 ASP A CA 1
ATOM 664 C C . ASP A 1 87 ? -15.599 -9.708 -6.216 1.00 83.75 87 ASP A C 1
ATOM 666 O O . ASP A 1 87 ? -16.389 -8.864 -5.792 1.00 83.75 87 ASP A O 1
ATOM 670 N N . ASP A 1 88 ? -14.928 -10.525 -5.399 1.00 85.69 88 ASP A N 1
ATOM 671 C CA . ASP A 1 88 ? -15.121 -10.540 -3.956 1.00 85.69 88 ASP A CA 1
ATOM 672 C C . ASP A 1 88 ? -14.349 -9.393 -3.275 1.00 85.69 88 ASP A C 1
ATOM 674 O O . ASP A 1 88 ? -13.210 -9.083 -3.650 1.00 85.69 88 ASP A O 1
ATOM 678 N N . PRO A 1 89 ? -14.923 -8.763 -2.230 1.00 84.81 89 PRO A N 1
ATOM 679 C CA . PRO A 1 89 ? -14.253 -7.688 -1.498 1.00 84.81 89 PRO A CA 1
ATOM 680 C C . PRO A 1 89 ? -13.007 -8.192 -0.755 1.00 84.81 89 PRO A C 1
ATOM 682 O O . PRO A 1 89 ? -11.994 -7.496 -0.677 1.00 84.81 89 PRO A O 1
ATOM 685 N N . VAL A 1 90 ? -13.070 -9.418 -0.226 1.00 89.69 90 VAL A N 1
ATOM 686 C CA . VAL A 1 90 ? -11.932 -10.111 0.383 1.00 89.69 90 VAL A CA 1
ATOM 687 C C . VAL A 1 90 ? -11.275 -10.946 -0.700 1.00 89.69 90 VAL A C 1
ATOM 689 O O . VAL A 1 90 ? -11.852 -11.934 -1.143 1.00 89.69 90 VAL A O 1
ATOM 692 N N . TYR A 1 91 ? -10.069 -10.564 -1.105 1.00 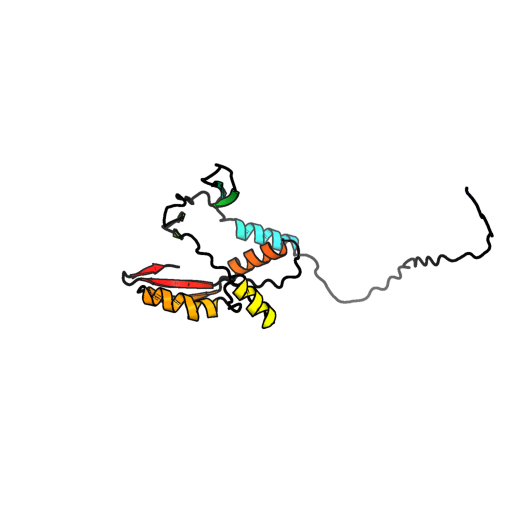90.00 91 TYR A N 1
ATOM 693 C CA . TYR A 1 91 ? -9.353 -11.234 -2.183 1.00 90.00 91 TYR A CA 1
ATOM 694 C C . TYR A 1 91 ? -8.630 -12.496 -1.709 1.00 90.00 91 TYR A C 1
ATOM 696 O O . TYR A 1 91 ? -8.585 -13.492 -2.427 1.00 90.00 91 TYR A O 1
ATOM 704 N N . ILE A 1 92 ? -8.061 -12.469 -0.500 1.00 92.12 92 ILE A N 1
ATOM 705 C CA . ILE A 1 92 ? -7.344 -13.615 0.067 1.00 92.12 92 ILE A CA 1
ATOM 706 C C . ILE A 1 92 ? -7.730 -13.803 1.529 1.00 92.12 92 ILE A C 1
ATOM 708 O O . ILE A 1 92 ? -7.771 -12.845 2.300 1.00 92.12 92 ILE A O 1
ATOM 712 N N . GLU A 1 93 ? -7.962 -15.050 1.913 1.00 94.12 93 GLU A N 1
ATOM 713 C CA . GLU A 1 93 ? -8.164 -15.467 3.295 1.00 94.12 93 GLU A CA 1
ATOM 714 C C . GLU A 1 93 ? -6.966 -16.287 3.769 1.00 94.12 93 GLU A C 1
ATOM 716 O O . GLU A 1 93 ? -6.563 -17.269 3.139 1.00 94.12 93 GLU A O 1
ATOM 721 N N . GLY A 1 94 ? -6.378 -15.854 4.878 1.00 91.00 94 GLY A N 1
ATOM 722 C CA . GLY A 1 94 ? -5.283 -16.527 5.561 1.00 91.00 94 GLY A CA 1
ATOM 723 C C . GLY A 1 94 ? -5.733 -17.178 6.875 1.00 91.00 94 GLY A C 1
ATOM 724 O O . GLY A 1 94 ? -6.902 -17.097 7.265 1.00 91.00 94 GLY A O 1
ATOM 725 N N . PRO A 1 95 ? -4.804 -17.820 7.601 1.00 88.94 95 PRO A N 1
ATOM 726 C CA . PRO A 1 95 ? -5.096 -18.421 8.898 1.00 88.94 95 PRO A CA 1
ATOM 727 C C . PRO A 1 95 ? -5.567 -17.377 9.924 1.00 88.94 95 PRO A C 1
ATOM 729 O O . PRO A 1 95 ? -5.306 -16.182 9.794 1.00 88.94 95 PRO A O 1
ATOM 732 N N . ASN A 1 96 ? -6.247 -17.842 10.977 1.00 85.81 96 ASN A N 1
ATOM 733 C CA . ASN A 1 96 ? -6.721 -17.018 12.101 1.00 85.81 96 ASN A CA 1
ATOM 734 C C . ASN A 1 96 ? -7.656 -15.859 11.704 1.00 85.81 96 ASN A C 1
ATOM 736 O O . ASN A 1 96 ? -7.717 -14.844 12.394 1.00 85.81 96 ASN A O 1
ATOM 740 N N . GLY A 1 97 ? -8.389 -16.002 10.597 1.00 83.12 97 GLY A N 1
ATOM 741 C CA . GLY A 1 97 ? -9.316 -14.974 10.120 1.00 83.12 97 GLY A CA 1
ATOM 742 C C . GLY A 1 97 ? -8.631 -13.766 9.476 1.00 83.12 97 GLY A C 1
ATOM 743 O O . GLY A 1 97 ? -9.273 -12.726 9.330 1.00 83.12 97 GLY A O 1
ATOM 744 N N . LEU A 1 98 ? -7.353 -13.887 9.089 1.00 85.94 98 LEU A N 1
ATOM 745 C CA . LEU A 1 98 ? -6.659 -12.867 8.309 1.00 85.94 98 LEU A CA 1
ATOM 746 C C . LEU A 1 98 ? -7.362 -12.686 6.959 1.00 85.94 98 LEU A C 1
ATOM 748 O O . LEU A 1 98 ? -7.557 -13.648 6.218 1.00 85.94 98 LEU A O 1
ATOM 752 N N . LYS A 1 99 ? -7.710 -11.444 6.630 1.00 90.44 99 LYS A N 1
ATOM 753 C CA . LYS A 1 99 ? -8.364 -11.082 5.371 1.00 90.44 99 LYS A CA 1
ATOM 754 C C . LYS A 1 99 ? -7.525 -10.047 4.649 1.00 90.44 99 LYS A C 1
ATOM 756 O O . LYS A 1 99 ? -7.208 -9.005 5.216 1.00 90.44 99 LYS A O 1
ATOM 761 N N . VAL A 1 100 ? -7.195 -10.332 3.399 1.00 88.44 100 VAL A N 1
ATOM 762 C CA . VAL A 1 100 ? -6.505 -9.409 2.503 1.00 88.44 100 VAL A CA 1
ATOM 763 C C . VAL A 1 100 ? -7.529 -8.879 1.517 1.00 88.44 100 VAL A C 1
ATOM 765 O O . VAL A 1 100 ? -8.085 -9.622 0.705 1.00 88.44 100 VAL A O 1
ATOM 768 N N . TYR A 1 101 ? -7.786 -7.584 1.608 1.00 87.25 101 TYR A N 1
ATOM 769 C CA . TYR A 1 101 ? -8.617 -6.868 0.653 1.00 87.25 101 TYR A CA 1
ATOM 770 C C . TYR A 1 101 ? -7.784 -6.496 -0.569 1.00 87.25 101 TYR A C 1
ATOM 772 O O . TYR A 1 101 ? -6.551 -6.455 -0.517 1.00 87.25 101 TYR A O 1
ATOM 780 N N . LYS A 1 102 ? -8.454 -6.234 -1.689 1.00 80.62 102 LYS A N 1
ATOM 781 C CA . LYS A 1 102 ? -7.763 -5.760 -2.885 1.00 80.62 102 LYS A CA 1
ATOM 782 C C . LYS A 1 102 ? -7.031 -4.452 -2.609 1.00 80.62 102 LYS A C 1
ATOM 784 O O . LYS A 1 102 ? -7.597 -3.523 -2.040 1.00 80.62 102 LYS A O 1
ATOM 789 N N . ALA A 1 103 ? -5.786 -4.380 -3.067 1.00 74.69 103 ALA A N 1
ATOM 790 C CA . ALA A 1 103 ? -5.032 -3.141 -3.048 1.00 74.69 103 ALA A CA 1
ATOM 791 C C . ALA A 1 103 ? -5.553 -2.210 -4.149 1.00 74.69 103 ALA A C 1
ATOM 793 O O . ALA A 1 103 ? -5.472 -2.531 -5.337 1.00 74.69 103 ALA A O 1
ATOM 794 N N . GLU A 1 104 ? -6.059 -1.044 -3.763 1.00 73.69 104 GLU A N 1
ATOM 795 C CA . GLU A 1 104 ? -6.276 0.052 -4.700 1.00 73.69 104 GLU A CA 1
ATOM 796 C C . GLU A 1 104 ? -4.931 0.716 -4.999 1.00 73.69 104 GLU A C 1
ATOM 798 O O . GLU A 1 104 ? -4.149 1.010 -4.095 1.00 73.69 104 GLU A O 1
ATOM 803 N N . THR A 1 105 ? -4.630 0.915 -6.282 1.00 78.50 105 THR A N 1
ATOM 804 C CA . THR A 1 105 ? -3.381 1.549 -6.718 1.00 78.50 105 THR A CA 1
ATOM 805 C C . THR A 1 105 ? -3.700 2.824 -7.479 1.00 78.50 105 THR A C 1
ATOM 807 O O . THR A 1 105 ? -4.396 2.785 -8.492 1.00 78.50 105 THR A O 1
ATOM 810 N N . SER A 1 106 ? -3.129 3.936 -7.022 1.00 81.12 106 SER A N 1
ATOM 811 C CA . SER A 1 106 ? -3.167 5.223 -7.716 1.00 81.12 106 SER A CA 1
ATOM 812 C C . SER A 1 106 ? -1.756 5.609 -8.133 1.00 81.12 106 SER A C 1
ATOM 814 O O . SER A 1 106 ? -0.822 5.515 -7.337 1.00 81.12 106 SER A O 1
ATOM 816 N N . ASN A 1 107 ? -1.605 6.049 -9.380 1.00 84.88 107 ASN A N 1
ATOM 817 C CA . ASN A 1 107 ? -0.319 6.454 -9.936 1.00 84.88 107 ASN A CA 1
ATOM 818 C C . ASN A 1 107 ? -0.262 7.975 -10.061 1.00 84.88 107 ASN A C 1
ATOM 820 O O . ASN A 1 107 ? -1.212 8.598 -10.533 1.00 84.88 107 ASN A O 1
ATOM 824 N N . TYR A 1 108 ? 0.871 8.551 -9.672 1.00 89.44 108 TYR A N 1
ATOM 825 C CA . TYR A 1 108 ? 1.122 9.986 -9.737 1.00 89.44 108 TYR A CA 1
ATOM 826 C C . TYR A 1 108 ? 2.483 10.248 -10.368 1.00 89.44 108 TYR A C 1
ATOM 828 O O . TYR A 1 108 ? 3.387 9.414 -10.286 1.00 89.44 108 TYR A O 1
ATOM 836 N N . VAL A 1 109 ? 2.637 11.424 -10.973 1.00 91.56 109 VAL A N 1
ATOM 837 C CA . VAL A 1 109 ? 3.895 11.847 -11.596 1.00 91.56 109 VAL A CA 1
ATOM 838 C C . VAL A 1 109 ? 4.342 13.179 -11.003 1.00 91.56 109 VAL A C 1
ATOM 840 O O . VAL A 1 109 ? 3.525 14.012 -10.620 1.00 91.56 109 VAL A O 1
ATOM 843 N N . TRP A 1 110 ? 5.652 13.404 -10.933 1.00 92.31 110 TRP A N 1
ATOM 844 C CA . TRP A 1 110 ? 6.213 14.690 -10.537 1.00 92.31 110 TRP A CA 1
ATOM 845 C C . TRP A 1 110 ? 7.445 15.036 -11.365 1.00 92.31 110 TRP A C 1
ATOM 847 O O . TRP A 1 110 ? 8.239 14.164 -11.712 1.00 92.31 110 TRP A O 1
ATOM 857 N N . SER A 1 111 ? 7.620 16.328 -11.636 1.00 92.62 111 SER A N 1
ATOM 858 C CA . SER A 1 111 ? 8.854 16.904 -12.166 1.00 92.62 111 SER A CA 1
ATOM 859 C C . SER A 1 111 ? 9.161 18.191 -11.413 1.00 92.62 111 SER A C 1
ATOM 861 O O . SER A 1 111 ? 8.239 18.895 -11.013 1.00 92.62 111 SER A O 1
ATOM 863 N N . ASN A 1 112 ? 10.439 18.525 -11.244 1.00 92.06 112 ASN A N 1
ATOM 864 C CA . ASN A 1 112 ? 10.845 19.822 -10.692 1.00 92.06 112 ASN A CA 1
ATOM 865 C C . ASN A 1 112 ? 10.840 20.944 -11.748 1.00 92.06 112 ASN A C 1
ATOM 867 O O . ASN A 1 112 ? 10.953 22.109 -11.383 1.00 92.06 112 ASN A O 1
ATOM 871 N N . ASP A 1 113 ? 10.712 20.605 -13.035 1.00 95.44 113 ASP A N 1
ATOM 872 C CA . ASP A 1 113 ? 10.604 21.569 -14.136 1.00 95.44 113 ASP A CA 1
ATOM 873 C C . ASP A 1 113 ? 9.130 21.990 -14.344 1.00 95.44 113 ASP A C 1
ATOM 875 O O . ASP A 1 113 ? 8.307 21.134 -14.699 1.00 95.44 113 ASP A O 1
ATOM 879 N N . PRO A 1 114 ? 8.777 23.282 -14.171 1.00 94.31 114 PRO A N 1
ATOM 880 C CA . PRO A 1 114 ? 7.418 23.782 -14.386 1.00 94.31 114 PRO A CA 1
ATOM 881 C C . PRO A 1 114 ? 6.873 23.535 -15.801 1.00 94.31 114 PRO A C 1
ATOM 883 O O . PRO A 1 114 ? 5.686 23.253 -15.961 1.00 94.31 114 PRO A O 1
ATOM 886 N N . MET A 1 115 ? 7.723 23.592 -16.833 1.00 95.81 115 MET A N 1
ATOM 887 C CA . MET A 1 115 ? 7.298 23.347 -18.217 1.00 95.81 115 MET A CA 1
ATOM 888 C C . MET A 1 115 ? 6.922 21.874 -18.420 1.00 95.81 115 MET A C 1
ATOM 890 O O . MET A 1 115 ? 5.941 21.546 -19.099 1.00 95.81 115 MET A O 1
ATOM 894 N N . MET A 1 116 ? 7.665 20.972 -17.776 1.00 96.19 116 MET A N 1
ATOM 895 C CA . MET A 1 116 ? 7.347 19.547 -17.766 1.00 96.19 116 MET A CA 1
ATOM 896 C C . MET A 1 116 ? 6.063 19.264 -16.981 1.00 96.19 116 MET A C 1
ATOM 898 O O . MET A 1 116 ? 5.233 18.485 -17.440 1.00 96.19 116 MET A O 1
ATOM 902 N N . GLN A 1 117 ? 5.855 19.913 -15.831 1.00 95.88 117 GLN A N 1
ATOM 903 C CA . GLN A 1 117 ? 4.606 19.786 -15.069 1.00 95.88 117 GLN A CA 1
ATOM 904 C C . GLN A 1 117 ? 3.387 20.167 -15.915 1.00 95.88 117 GLN A C 1
ATOM 906 O O . GLN A 1 117 ? 2.428 19.399 -15.986 1.00 95.88 117 GLN A O 1
ATOM 911 N N . GLN A 1 118 ? 3.447 21.305 -16.613 1.00 95.38 118 GLN A N 1
ATOM 912 C CA . GLN A 1 118 ? 2.369 21.734 -17.502 1.00 95.38 118 GLN A CA 1
ATOM 913 C C . GLN A 1 118 ? 2.117 20.710 -18.617 1.00 95.38 118 GLN A C 1
ATOM 915 O O . GLN A 1 118 ? 0.971 20.366 -18.903 1.00 95.38 118 GLN A O 1
ATOM 920 N N . SER A 1 119 ? 3.184 20.179 -19.217 1.00 96.62 119 SER A N 1
ATOM 921 C CA . SER A 1 119 ? 3.085 19.155 -20.263 1.00 96.62 119 SER A CA 1
ATOM 922 C C . SER A 1 119 ? 2.424 17.868 -19.749 1.00 96.62 119 SER A C 1
ATOM 924 O O . SER A 1 119 ? 1.537 17.326 -20.406 1.00 96.62 119 SER A O 1
ATOM 926 N N . LEU A 1 120 ? 2.795 17.410 -18.549 1.00 95.75 120 LEU A N 1
ATOM 927 C CA . LEU A 1 120 ? 2.204 16.239 -17.892 1.00 95.75 120 LEU A CA 1
ATOM 928 C C . LEU A 1 120 ? 0.716 16.445 -17.575 1.00 95.75 120 LEU A C 1
ATOM 930 O O . LEU A 1 120 ? -0.090 15.550 -17.831 1.00 95.75 120 LEU A O 1
ATOM 934 N N . GLN A 1 121 ? 0.340 17.627 -17.079 1.00 94.50 121 GLN A N 1
ATOM 935 C CA . GLN A 1 121 ? -1.060 17.976 -16.823 1.00 94.50 121 GLN A CA 1
ATOM 936 C C . GLN A 1 121 ? -1.887 18.008 -18.110 1.00 94.50 121 GLN A C 1
ATOM 938 O O . GLN A 1 121 ? -2.978 17.443 -18.144 1.00 94.50 121 GLN A O 1
ATOM 943 N N . MET A 1 122 ? -1.366 18.607 -19.189 1.00 94.81 122 MET A N 1
ATOM 944 C CA . MET A 1 122 ? -2.032 18.585 -20.500 1.00 94.81 122 MET A CA 1
ATOM 945 C C . MET A 1 122 ? -2.172 17.160 -21.055 1.00 94.81 122 MET A C 1
ATOM 947 O O . MET A 1 122 ? -3.146 16.865 -21.741 1.00 94.81 122 MET A O 1
ATOM 951 N N . GLY A 1 123 ? -1.235 16.265 -20.728 1.00 94.06 123 GLY A N 1
ATOM 952 C CA . GLY A 1 123 ? -1.300 14.836 -21.044 1.00 94.06 123 GLY A CA 1
ATOM 953 C C . GLY A 1 123 ? -2.236 14.014 -20.147 1.00 94.06 123 GLY A C 1
ATOM 954 O O . GLY A 1 123 ? -2.264 12.791 -20.274 1.00 94.06 123 GLY A O 1
ATOM 955 N N . GLY A 1 124 ? -2.973 14.648 -19.227 1.00 93.12 124 GLY A N 1
ATOM 956 C CA . GLY A 1 124 ? -3.931 13.987 -18.336 1.00 93.12 124 GLY A CA 1
ATOM 957 C C . GLY A 1 124 ? -3.305 13.256 -17.144 1.00 93.12 124 GLY A C 1
ATOM 958 O O . GLY A 1 124 ? -4.000 12.504 -16.464 1.00 93.12 124 GLY A O 1
ATOM 959 N N . GLN A 1 125 ? -2.011 13.451 -16.873 1.00 93.94 125 GLN A N 1
ATOM 960 C CA . GLN A 1 125 ? -1.356 12.860 -15.706 1.00 93.94 125 GLN A CA 1
ATOM 961 C C . GLN A 1 125 ? -1.723 13.632 -14.437 1.00 93.94 125 GLN A C 1
ATOM 963 O O . GLN A 1 125 ? -1.728 14.865 -14.414 1.00 93.94 125 GLN A O 1
ATOM 968 N N . THR A 1 126 ? -1.976 12.910 -13.347 1.00 92.12 126 THR A N 1
ATOM 969 C CA . THR A 1 126 ? -2.163 13.526 -12.032 1.00 92.12 126 THR A CA 1
ATOM 970 C C . THR A 1 126 ? -0.804 13.838 -11.416 1.00 92.12 126 THR A C 1
ATOM 972 O O . THR A 1 126 ? 0.012 12.941 -11.190 1.00 92.12 126 THR A O 1
ATOM 975 N N . LEU A 1 127 ? -0.561 15.122 -11.138 1.00 91.75 127 LEU A N 1
ATOM 976 C CA . LEU A 1 127 ? 0.664 15.553 -10.477 1.00 91.75 127 LEU A CA 1
ATOM 977 C C . LEU A 1 127 ? 0.546 15.443 -8.960 1.00 91.75 127 LEU A C 1
ATOM 979 O O . LEU A 1 127 ? -0.367 16.017 -8.369 1.00 91.75 127 LEU A O 1
ATOM 983 N N . ALA A 1 128 ? 1.508 14.776 -8.331 1.00 89.75 128 ALA A N 1
ATOM 984 C CA . ALA A 1 128 ? 1.674 14.801 -6.883 1.00 89.75 128 ALA A CA 1
ATOM 985 C C . ALA A 1 128 ? 3.150 14.649 -6.530 1.00 89.75 128 ALA A C 1
ATOM 987 O O . ALA A 1 128 ? 3.840 13.799 -7.091 1.00 89.75 128 ALA A O 1
ATOM 988 N N . GLN A 1 129 ? 3.634 15.463 -5.591 1.00 88.81 129 GLN A N 1
ATOM 989 C CA . GLN A 1 129 ? 4.996 15.309 -5.094 1.00 88.81 129 GLN A CA 1
ATOM 990 C C . GLN A 1 129 ? 5.166 13.948 -4.408 1.00 88.81 129 GLN A C 1
ATOM 992 O O . GLN A 1 129 ? 4.259 13.522 -3.687 1.00 88.81 129 GLN A O 1
ATOM 997 N N . PRO A 1 130 ? 6.323 13.280 -4.576 1.00 86.12 130 PRO A N 1
ATOM 998 C CA . PRO A 1 130 ? 6.634 12.082 -3.814 1.00 86.12 130 PRO A CA 1
ATOM 999 C C . PRO A 1 130 ? 6.562 12.381 -2.313 1.00 86.12 130 PRO A C 1
ATOM 1001 O O . PRO A 1 130 ? 7.314 13.208 -1.798 1.00 86.12 130 PRO A O 1
ATOM 1004 N N . ALA A 1 131 ? 5.651 11.707 -1.618 1.00 87.56 131 ALA A N 1
ATOM 1005 C CA . ALA A 1 131 ? 5.476 11.806 -0.176 1.00 87.56 131 ALA A CA 1
ATOM 1006 C C . ALA A 1 131 ? 5.998 10.531 0.495 1.00 87.56 131 ALA A C 1
ATOM 1008 O O . ALA A 1 131 ? 5.830 9.432 -0.032 1.00 87.56 131 ALA A O 1
ATOM 1009 N N . GLY A 1 132 ? 6.617 10.671 1.668 1.00 90.56 132 GLY A N 1
ATOM 1010 C CA . GLY A 1 132 ? 6.985 9.514 2.490 1.00 90.56 132 GLY A CA 1
ATOM 1011 C C . GLY A 1 132 ? 5.756 8.857 3.122 1.00 90.56 132 GLY A C 1
ATOM 1012 O O . GLY A 1 132 ? 4.716 9.500 3.291 1.00 90.56 132 GLY A O 1
ATOM 1013 N N . THR A 1 133 ? 5.871 7.598 3.543 1.00 92.25 133 THR A N 1
ATOM 1014 C CA . THR A 1 133 ? 4.741 6.825 4.109 1.00 92.25 133 THR A CA 1
ATOM 1015 C C . THR A 1 133 ? 4.062 7.510 5.293 1.00 92.25 133 THR A C 1
ATOM 1017 O O . THR A 1 133 ? 2.837 7.494 5.392 1.00 92.25 133 THR A O 1
ATOM 1020 N N . ARG A 1 134 ? 4.821 8.185 6.167 1.00 93.56 134 ARG A N 1
ATOM 1021 C CA . ARG A 1 134 ? 4.246 8.960 7.282 1.00 93.56 134 ARG A CA 1
ATOM 1022 C C . ARG A 1 134 ? 3.420 10.145 6.808 1.00 93.56 134 ARG A C 1
ATOM 1024 O O . ARG A 1 134 ? 2.344 10.390 7.336 1.00 93.56 134 ARG A O 1
ATOM 1031 N N . GLN A 1 135 ? 3.904 10.868 5.805 1.00 93.12 135 GLN A N 1
ATOM 1032 C CA . GLN A 1 135 ? 3.150 11.976 5.235 1.00 93.12 135 GLN A CA 1
ATOM 1033 C C . GLN A 1 135 ? 1.864 11.463 4.578 1.00 93.12 135 GLN A C 1
ATOM 1035 O O . GLN A 1 135 ? 0.808 12.060 4.772 1.00 93.12 135 GLN A O 1
ATOM 1040 N N . ILE A 1 136 ? 1.937 10.326 3.877 1.00 91.69 136 ILE A N 1
ATOM 1041 C CA . ILE A 1 136 ? 0.764 9.659 3.301 1.00 91.69 136 ILE A CA 1
ATOM 1042 C C . ILE A 1 136 ? -0.249 9.295 4.397 1.00 91.69 136 ILE A C 1
ATOM 1044 O O . ILE A 1 136 ? -1.442 9.573 4.260 1.00 91.69 136 ILE A O 1
ATOM 1048 N N . LEU A 1 137 ? 0.227 8.729 5.510 1.00 94.38 137 LEU A N 1
ATOM 1049 C CA . LEU A 1 137 ? -0.611 8.385 6.654 1.00 94.38 137 LEU A CA 1
ATOM 1050 C C . LEU A 1 137 ? -1.333 9.610 7.230 1.00 94.38 137 LEU A C 1
ATOM 1052 O O . LEU A 1 137 ? -2.550 9.572 7.402 1.00 94.38 137 LEU A O 1
ATOM 1056 N N . GLU A 1 138 ? -0.605 10.687 7.523 1.00 95.25 138 GLU A N 1
ATOM 1057 C CA . GLU A 1 138 ? -1.176 11.875 8.169 1.00 95.25 138 GLU A CA 1
ATOM 1058 C C . GLU A 1 138 ? -2.102 12.673 7.242 1.00 95.25 138 GLU A C 1
ATOM 1060 O O . GLU A 1 138 ? -3.142 13.152 7.684 1.00 95.25 138 GLU A O 1
ATOM 1065 N N . GLN A 1 139 ? -1.737 12.830 5.967 1.00 91.94 139 GLN A N 1
ATOM 1066 C CA . GLN A 1 139 ? -2.451 13.722 5.045 1.00 91.94 139 GLN A CA 1
ATOM 1067 C C . GLN A 1 139 ? -3.615 13.041 4.328 1.00 91.94 139 GLN A C 1
ATOM 1069 O O . GLN A 1 139 ? -4.590 13.711 3.995 1.00 91.94 139 GLN A O 1
ATOM 1074 N N . PHE A 1 140 ? -3.531 11.730 4.090 1.00 89.31 140 PHE A N 1
ATOM 1075 C CA . PHE A 1 140 ? -4.517 11.019 3.278 1.00 89.31 140 PHE A CA 1
ATOM 1076 C C . PHE A 1 140 ? -5.227 9.925 4.068 1.00 89.31 140 PHE A C 1
ATOM 1078 O O . PHE A 1 140 ? -6.454 9.939 4.141 1.00 89.31 140 PHE A O 1
ATOM 1085 N N . LEU A 1 141 ? -4.497 8.996 4.690 1.00 91.31 141 LEU A N 1
ATOM 1086 C CA . LEU A 1 141 ? -5.135 7.820 5.294 1.00 91.31 141 LEU A CA 1
ATOM 1087 C C . LEU A 1 141 ? -5.930 8.163 6.556 1.00 91.31 141 LEU A C 1
ATOM 1089 O O . LEU A 1 141 ? -7.092 7.777 6.656 1.00 91.31 141 LEU A O 1
ATOM 1093 N N . LYS A 1 142 ? -5.352 8.919 7.501 1.00 94.50 142 LYS A N 1
ATOM 1094 C CA . LYS A 1 142 ? -6.047 9.296 8.744 1.00 94.50 142 LYS A CA 1
ATOM 1095 C C . LYS A 1 142 ? -7.334 10.079 8.492 1.00 94.50 142 LYS A C 1
ATOM 1097 O O . LYS A 1 142 ? -8.355 9.640 9.019 1.00 94.50 142 LYS A O 1
ATOM 1102 N N . PRO A 1 143 ? -7.348 11.159 7.687 1.00 94.31 143 PRO A N 1
ATOM 1103 C CA . PRO A 1 143 ? -8.583 11.898 7.438 1.00 94.31 143 PRO A CA 1
ATOM 1104 C C . PRO A 1 143 ? -9.666 11.032 6.786 1.00 94.31 143 PRO A C 1
ATOM 1106 O O . PRO A 1 143 ? -10.822 11.081 7.204 1.00 94.31 143 PRO A O 1
ATOM 1109 N N . ASN A 1 144 ? -9.295 10.189 5.814 1.00 91.19 144 ASN A N 1
ATOM 1110 C CA . ASN A 1 144 ? -10.248 9.306 5.137 1.00 91.19 144 ASN A CA 1
ATOM 1111 C C . ASN A 1 144 ? -10.813 8.229 6.072 1.00 91.19 144 ASN A C 1
ATOM 1113 O O . ASN A 1 144 ? -12.024 8.023 6.103 1.00 91.19 144 ASN A O 1
ATOM 1117 N N . ALA A 1 145 ? -9.961 7.564 6.854 1.00 91.56 145 ALA A N 1
ATOM 1118 C CA . ALA A 1 145 ? -10.386 6.521 7.784 1.00 91.56 145 ALA A CA 1
ATOM 1119 C C . ALA A 1 145 ? -11.245 7.096 8.926 1.00 91.56 145 ALA A C 1
ATOM 1121 O O . ALA A 1 145 ? -12.281 6.533 9.276 1.00 91.56 145 ALA A O 1
ATOM 1122 N N . GLN A 1 146 ? -10.873 8.260 9.466 1.00 92.94 146 GLN A N 1
ATOM 1123 C CA . GLN A 1 146 ? -11.657 8.949 10.495 1.00 92.94 146 GLN A CA 1
ATOM 1124 C C . GLN A 1 146 ? -13.027 9.395 9.979 1.00 92.94 146 GLN A C 1
ATOM 1126 O O . GLN A 1 146 ? -14.019 9.232 10.687 1.00 92.94 146 GLN A O 1
ATOM 1131 N N . GLY A 1 147 ? -13.108 9.876 8.732 1.00 91.75 147 GLY A N 1
ATOM 1132 C CA . GLY A 1 147 ? -14.381 1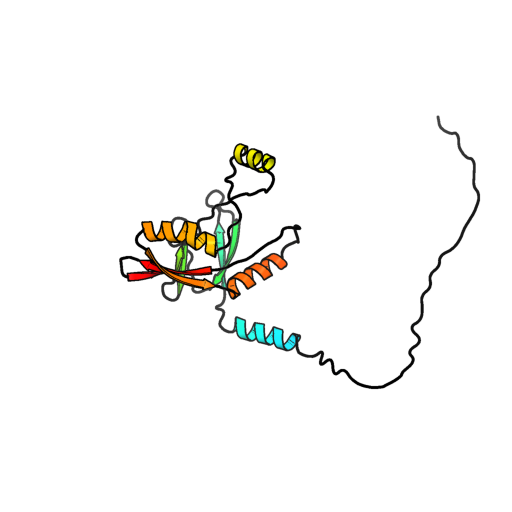0.187 8.073 1.00 91.75 147 GLY A CA 1
ATOM 1133 C C . GLY A 1 147 ? -15.316 8.978 7.936 1.00 91.75 147 GLY A C 1
ATOM 1134 O O . GLY A 1 147 ? -16.529 9.146 7.862 1.00 91.75 147 GLY A O 1
ATOM 1135 N N . GLN A 1 148 ? -14.766 7.762 7.970 1.00 90.56 148 GLN A N 1
ATOM 1136 C CA . GLN A 1 148 ? -15.506 6.497 7.945 1.00 90.56 148 GLN A CA 1
ATOM 1137 C C . GLN A 1 148 ? -15.763 5.915 9.347 1.00 90.56 148 GLN A C 1
ATOM 1139 O O . GLN A 1 148 ? -16.310 4.822 9.476 1.00 90.56 148 GLN A O 1
ATOM 1144 N N . GLY A 1 149 ? -15.387 6.631 10.413 1.00 91.81 149 GLY A N 1
ATOM 1145 C CA . GLY A 1 149 ? -15.592 6.185 11.791 1.00 91.81 149 GLY A CA 1
ATOM 1146 C C . GLY A 1 149 ? -14.532 5.210 12.309 1.00 91.81 149 GLY A C 1
ATOM 1147 O O . GLY A 1 149 ? -14.799 4.457 13.243 1.00 91.81 149 GLY A O 1
ATOM 1148 N N . TYR A 1 150 ? -13.335 5.202 11.721 1.00 93.88 150 TYR A N 1
ATOM 1149 C CA . TYR A 1 150 ? -12.190 4.491 12.284 1.00 93.88 150 TYR A CA 1
ATOM 1150 C C . TYR A 1 150 ? -11.372 5.398 13.199 1.00 93.88 150 TYR A C 1
ATOM 1152 O O . TYR A 1 150 ? -11.100 6.563 12.901 1.00 93.88 150 TYR A O 1
ATOM 1160 N N . ARG A 1 151 ? -10.904 4.829 14.305 1.00 94.88 151 ARG A N 1
ATOM 1161 C CA . ARG A 1 151 ? -9.992 5.465 15.246 1.00 94.88 151 ARG A CA 1
ATOM 1162 C C . ARG A 1 151 ? -8.589 4.911 15.051 1.00 94.88 151 ARG A C 1
ATOM 1164 O O . ARG A 1 151 ? -8.357 3.714 15.200 1.00 94.88 151 ARG A O 1
ATOM 1171 N N . PHE A 1 152 ? -7.648 5.794 14.739 1.00 95.56 152 PHE A N 1
ATOM 1172 C CA . PHE A 1 152 ? -6.233 5.442 14.660 1.00 95.56 152 PHE A CA 1
ATOM 1173 C C . PHE A 1 152 ? -5.697 5.061 16.045 1.00 95.56 152 PHE A C 1
ATOM 1175 O O . PHE A 1 152 ? -5.906 5.804 17.007 1.00 95.56 152 PHE A O 1
ATOM 1182 N N . LEU A 1 153 ? -4.997 3.930 16.143 1.00 95.19 153 LEU A N 1
ATOM 1183 C CA . LEU A 1 153 ? -4.387 3.465 17.389 1.00 95.19 153 LEU A CA 1
ATOM 1184 C C . LEU A 1 153 ? -2.887 3.759 17.413 1.00 95.19 153 LEU A C 1
ATOM 1186 O O . LEU A 1 153 ? -2.404 4.422 18.330 1.00 95.19 153 LEU A O 1
ATOM 1190 N N . LYS A 1 154 ? -2.148 3.266 16.415 1.00 95.00 154 LYS A N 1
ATOM 1191 C CA . LYS A 1 154 ? -0.696 3.458 16.294 1.00 95.00 154 LYS A CA 1
ATOM 1192 C C . LYS A 1 154 ? -0.201 3.103 14.894 1.00 95.00 154 LYS A C 1
ATOM 1194 O O . LYS A 1 154 ? -0.889 2.441 14.122 1.00 95.00 154 LYS A O 1
ATOM 1199 N N . SER A 1 155 ? 1.034 3.497 14.611 1.00 95.94 155 SER A N 1
ATOM 1200 C CA . SER A 1 155 ? 1.790 3.077 13.432 1.00 95.94 155 SER A CA 1
ATOM 1201 C C . SER A 1 155 ? 3.186 2.623 13.836 1.00 95.94 155 SER A C 1
ATOM 1203 O O . SER A 1 155 ? 3.744 3.145 14.802 1.00 95.94 155 SER A O 1
ATOM 1205 N N . TYR A 1 156 ? 3.760 1.689 13.089 1.00 95.31 156 TYR A N 1
ATOM 1206 C CA . TYR A 1 156 ? 5.096 1.153 13.336 1.00 95.31 156 TYR A CA 1
ATOM 1207 C C . TYR A 1 156 ? 5.772 0.778 12.018 1.00 95.31 156 TYR A C 1
ATOM 1209 O O . TYR A 1 156 ? 5.113 0.406 11.050 1.00 95.31 156 TYR A O 1
ATOM 1217 N N . GLU A 1 157 ? 7.093 0.906 11.966 1.00 92.94 157 GLU A N 1
ATOM 1218 C CA . GLU A 1 157 ? 7.867 0.562 10.772 1.00 92.94 157 GLU A CA 1
ATOM 1219 C C . GLU A 1 157 ? 7.878 -0.961 10.562 1.00 92.94 157 GLU A C 1
ATOM 1221 O O . GLU A 1 157 ? 7.910 -1.735 11.522 1.00 92.94 157 GLU A O 1
ATOM 1226 N N . LEU A 1 158 ? 7.895 -1.389 9.300 1.00 94.00 158 LEU A N 1
ATOM 1227 C CA . LEU A 1 158 ? 7.984 -2.793 8.892 1.00 94.00 158 LEU A CA 1
ATOM 1228 C C . LEU A 1 158 ? 9.322 -3.042 8.169 1.00 94.00 158 LEU A C 1
ATOM 1230 O O . LEU A 1 158 ? 9.345 -3.201 6.943 1.00 94.00 158 LEU A O 1
ATOM 1234 N N . PRO A 1 159 ? 10.459 -3.062 8.893 1.00 90.62 159 PRO A N 1
ATOM 1235 C CA . PRO A 1 159 ? 11.787 -3.100 8.278 1.00 90.62 159 PRO A CA 1
ATOM 1236 C C . PRO A 1 159 ? 12.032 -4.375 7.468 1.00 90.62 159 PRO A C 1
ATOM 1238 O O . PRO A 1 159 ? 12.712 -4.330 6.447 1.00 90.62 159 PRO A O 1
ATOM 1241 N N . GLU A 1 160 ? 11.451 -5.505 7.869 1.00 88.94 160 GLU A N 1
ATOM 1242 C CA . GLU A 1 160 ? 11.583 -6.765 7.132 1.00 88.94 160 GLU A CA 1
ATOM 1243 C C . GLU A 1 160 ? 10.885 -6.709 5.769 1.00 88.94 160 GLU A C 1
ATOM 1245 O O . GLU A 1 160 ? 11.446 -7.161 4.768 1.00 88.94 160 GLU A O 1
ATOM 1250 N N . VAL A 1 161 ? 9.704 -6.082 5.711 1.00 90.00 161 VAL A N 1
ATOM 1251 C CA . VAL A 1 161 ? 8.946 -5.874 4.469 1.00 90.00 161 VAL A CA 1
ATOM 1252 C C . VAL A 1 161 ? 9.691 -4.905 3.556 1.00 90.00 161 VAL A C 1
ATOM 1254 O O . VAL A 1 161 ? 9.908 -5.206 2.382 1.00 90.00 161 VAL A O 1
ATOM 1257 N N . ALA A 1 162 ? 10.146 -3.770 4.094 1.00 92.56 162 ALA A N 1
ATOM 1258 C CA . ALA A 1 162 ? 10.943 -2.811 3.334 1.00 92.56 162 ALA A CA 1
ATOM 1259 C C . ALA A 1 162 ? 12.244 -3.449 2.812 1.00 92.56 162 ALA A C 1
ATOM 1261 O O . ALA A 1 162 ? 12.576 -3.321 1.634 1.00 92.56 162 ALA A O 1
ATOM 1262 N N . GLY A 1 163 ? 12.940 -4.211 3.659 1.00 90.69 163 GLY A N 1
ATOM 1263 C CA . GLY A 1 163 ? 14.174 -4.906 3.305 1.00 90.69 163 GLY A CA 1
ATOM 1264 C C . GLY A 1 163 ? 13.971 -5.982 2.238 1.00 90.69 163 GLY A C 1
ATOM 1265 O O . GLY A 1 163 ? 14.814 -6.128 1.353 1.00 90.69 163 GLY A O 1
ATOM 1266 N N . PHE A 1 164 ? 12.853 -6.713 2.273 1.00 91.00 164 PHE A N 1
ATOM 1267 C CA . PHE A 1 164 ? 12.488 -7.656 1.213 1.00 91.00 164 PHE A CA 1
ATOM 1268 C C . PHE A 1 164 ? 12.365 -6.954 -0.143 1.00 91.00 164 PHE A C 1
ATOM 1270 O O . PHE A 1 164 ? 13.043 -7.339 -1.098 1.00 91.00 164 PHE A O 1
ATOM 1277 N N . TRP A 1 165 ? 11.557 -5.895 -0.217 1.00 88.44 165 TRP A N 1
ATOM 1278 C CA . TRP A 1 165 ? 11.347 -5.138 -1.452 1.00 88.44 165 TRP A CA 1
ATOM 1279 C C . TRP A 1 165 ? 12.631 -4.478 -1.947 1.00 88.44 165 TRP A C 1
ATOM 1281 O O . TRP A 1 165 ? 12.911 -4.488 -3.143 1.00 88.44 165 TRP A O 1
ATOM 1291 N N . GLN A 1 166 ? 13.457 -3.968 -1.037 1.00 90.69 166 GLN A N 1
ATOM 1292 C CA . GLN A 1 166 ? 14.749 -3.394 -1.388 1.00 90.69 166 GLN A CA 1
ATOM 1293 C C . GLN A 1 166 ? 15.682 -4.434 -2.028 1.00 90.69 166 GLN A C 1
ATOM 1295 O O . GLN A 1 166 ? 16.258 -4.165 -3.082 1.00 90.69 166 GLN A O 1
ATOM 1300 N N . ARG A 1 167 ? 15.781 -5.645 -1.458 1.00 87.94 167 ARG A N 1
ATOM 1301 C CA . ARG A 1 167 ? 16.550 -6.750 -2.061 1.00 87.94 167 ARG A CA 1
ATOM 1302 C C . ARG A 1 167 ? 16.001 -7.144 -3.428 1.00 87.94 167 ARG A C 1
ATOM 1304 O O . ARG A 1 167 ? 16.780 -7.328 -4.360 1.00 87.94 167 ARG A O 1
ATOM 1311 N N . LEU A 1 168 ? 14.678 -7.229 -3.560 1.00 87.12 168 LEU A N 1
ATOM 1312 C CA . LEU A 1 168 ? 14.037 -7.536 -4.835 1.00 87.12 168 LEU A CA 1
ATOM 1313 C C . LEU A 1 168 ? 14.376 -6.480 -5.896 1.00 87.12 168 LEU A C 1
ATOM 1315 O O . LEU A 1 168 ? 14.758 -6.832 -7.008 1.00 87.12 168 LEU A O 1
ATOM 1319 N N . PHE A 1 169 ? 14.304 -5.191 -5.558 1.00 85.38 169 PHE A N 1
ATOM 1320 C CA . PHE A 1 169 ? 14.650 -4.121 -6.492 1.00 85.38 169 PHE A CA 1
ATOM 1321 C C . PHE A 1 169 ? 16.130 -4.095 -6.861 1.00 85.38 169 PHE A C 1
ATOM 1323 O O . PHE A 1 169 ? 16.438 -3.745 -7.999 1.00 85.38 169 PHE A O 1
ATOM 1330 N N . HIS A 1 170 ? 17.028 -4.467 -5.947 1.00 85.38 170 HIS A N 1
ATOM 1331 C CA . HIS A 1 170 ? 18.457 -4.606 -6.244 1.00 85.38 170 HIS A CA 1
ATOM 1332 C C . HIS A 1 170 ? 18.760 -5.785 -7.179 1.00 85.38 170 HIS A C 1
ATOM 1334 O O . HIS A 1 170 ? 19.754 -5.745 -7.895 1.00 85.38 170 HIS A O 1
ATOM 1340 N N . ALA A 1 171 ? 17.908 -6.814 -7.201 1.00 86.88 171 ALA A N 1
ATOM 1341 C CA . ALA A 1 171 ? 18.025 -7.931 -8.138 1.00 86.88 171 ALA A CA 1
ATOM 1342 C C . ALA A 1 171 ? 17.500 -7.599 -9.551 1.00 86.88 171 ALA A C 1
ATOM 1344 O O . ALA A 1 171 ? 17.742 -8.356 -10.490 1.00 86.88 171 ALA A O 1
ATOM 1345 N N . MET A 1 172 ? 16.780 -6.485 -9.724 1.00 86.62 172 MET A N 1
ATOM 1346 C CA . MET A 1 172 ? 16.307 -6.028 -11.033 1.00 86.62 172 MET A CA 1
ATOM 1347 C C . MET A 1 172 ? 17.388 -5.221 -11.770 1.00 86.62 172 MET A C 1
ATOM 1349 O O . MET A 1 172 ? 18.218 -4.583 -11.121 1.00 86.62 172 MET A O 1
ATOM 1353 N N . PRO A 1 173 ? 17.353 -5.158 -13.117 1.00 87.12 173 PRO A N 1
ATOM 1354 C CA . PRO A 1 173 ? 18.272 -4.325 -13.885 1.00 87.12 173 PRO A CA 1
ATOM 1355 C C . PRO A 1 173 ? 18.304 -2.879 -13.383 1.00 87.12 173 PRO A C 1
ATOM 1357 O O . PRO A 1 173 ? 17.262 -2.268 -13.114 1.00 87.12 173 PRO A O 1
ATOM 1360 N N . ASN A 1 174 ? 19.514 -2.332 -13.267 1.00 82.44 174 ASN A N 1
ATOM 1361 C CA . ASN A 1 174 ? 19.706 -0.949 -12.868 1.00 82.44 174 ASN A CA 1
ATOM 1362 C C . ASN A 1 174 ? 19.216 -0.026 -13.990 1.00 82.44 174 ASN A C 1
ATOM 1364 O O . ASN A 1 174 ? 19.772 -0.010 -15.085 1.00 82.44 174 ASN A O 1
ATOM 1368 N N . THR A 1 175 ? 18.168 0.744 -13.706 1.00 82.31 175 THR A N 1
ATOM 1369 C CA . THR A 1 175 ? 17.571 1.698 -14.649 1.00 82.31 175 THR A CA 1
ATOM 1370 C C . THR A 1 175 ? 18.075 3.130 -14.441 1.00 82.31 175 THR A C 1
ATOM 1372 O O . THR A 1 175 ? 17.493 4.058 -14.991 1.00 82.31 175 THR A O 1
ATOM 1375 N N . GLY A 1 176 ? 19.084 3.345 -13.586 1.00 79.81 176 GLY A N 1
ATOM 1376 C CA . GLY A 1 176 ? 19.548 4.681 -13.184 1.00 79.81 176 GLY A CA 1
ATOM 1377 C C . GLY A 1 176 ? 18.552 5.453 -12.304 1.00 79.81 176 GLY A C 1
ATOM 1378 O O . GLY A 1 176 ? 18.768 6.623 -12.004 1.00 79.81 176 GLY A O 1
ATOM 1379 N N . SER A 1 177 ? 17.457 4.811 -11.885 1.00 78.88 177 SER A N 1
ATOM 1380 C CA . SER A 1 177 ? 16.421 5.405 -11.037 1.00 78.88 177 SER A CA 1
ATOM 1381 C C . SER A 1 177 ? 16.797 5.293 -9.559 1.00 78.88 177 SER A C 1
ATOM 1383 O O . SER A 1 177 ? 17.174 4.217 -9.090 1.00 78.88 177 SER A O 1
ATOM 1385 N N . GLN A 1 178 ? 16.650 6.388 -8.809 1.00 78.75 178 GLN A N 1
ATOM 1386 C CA . GLN A 1 178 ? 16.734 6.361 -7.350 1.00 78.75 178 GLN A CA 1
ATOM 1387 C C . GLN A 1 178 ? 15.453 5.740 -6.786 1.00 78.75 178 GLN A C 1
ATOM 1389 O O . GLN A 1 178 ? 14.380 6.337 -6.853 1.00 78.75 178 GLN A O 1
ATOM 1394 N N . ARG A 1 179 ? 15.565 4.527 -6.237 1.00 83.75 179 ARG A N 1
ATOM 1395 C CA . ARG A 1 179 ? 14.446 3.804 -5.621 1.00 83.75 179 ARG A CA 1
ATOM 1396 C C . ARG A 1 179 ? 14.542 3.919 -4.104 1.00 83.75 179 ARG A C 1
ATOM 1398 O O . ARG A 1 179 ? 15.568 3.576 -3.524 1.00 83.75 179 ARG A O 1
ATOM 1405 N N . LYS A 1 180 ? 13.462 4.368 -3.467 1.00 86.44 180 LYS A N 1
ATOM 1406 C CA . LYS A 1 180 ? 13.300 4.367 -2.010 1.00 86.44 180 LYS A CA 1
ATOM 1407 C C . LYS A 1 180 ? 12.163 3.420 -1.650 1.00 86.44 180 LYS A C 1
ATOM 1409 O O . LYS A 1 180 ? 11.113 3.465 -2.285 1.00 86.44 180 LYS A O 1
ATOM 1414 N N . VAL A 1 181 ? 12.380 2.579 -0.645 1.00 90.88 181 VAL A N 1
ATOM 1415 C CA . VAL A 1 181 ? 11.369 1.657 -0.126 1.00 90.88 181 VAL A CA 1
ATOM 1416 C C . VAL A 1 181 ? 11.108 1.994 1.329 1.00 90.88 181 VAL A C 1
ATOM 1418 O O . VAL A 1 181 ? 12.037 2.083 2.126 1.00 90.88 181 VAL A O 1
ATOM 1421 N N . GLU A 1 182 ? 9.839 2.163 1.664 1.00 92.88 182 GLU A N 1
ATOM 1422 C CA . GLU A 1 182 ? 9.358 2.387 3.020 1.00 92.88 182 GLU A CA 1
ATOM 1423 C C . GLU A 1 182 ? 8.147 1.479 3.239 1.00 92.88 182 GLU A C 1
ATOM 1425 O O . GLU A 1 182 ? 7.356 1.268 2.318 1.00 92.88 182 GLU A O 1
ATOM 1430 N N . ALA A 1 183 ? 7.996 0.937 4.444 1.00 93.50 183 ALA A N 1
ATOM 1431 C CA . ALA A 1 183 ? 6.849 0.114 4.803 1.00 93.50 183 ALA A CA 1
ATOM 1432 C C . ALA A 1 183 ? 6.399 0.468 6.220 1.00 93.50 183 ALA A C 1
ATOM 1434 O O . ALA A 1 183 ? 7.196 0.431 7.157 1.00 93.50 183 ALA A O 1
ATOM 1435 N N . LEU A 1 184 ? 5.119 0.8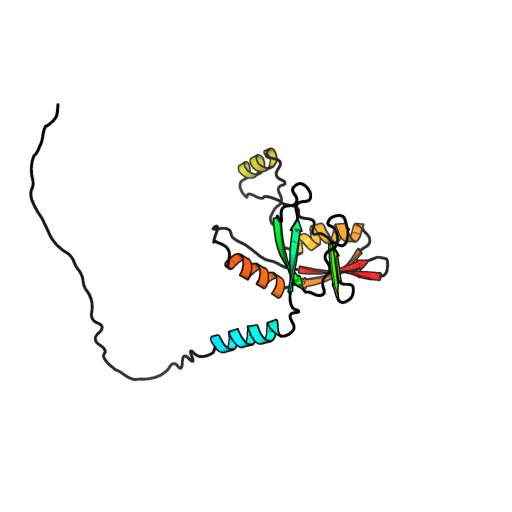07 6.360 1.00 94.44 184 LEU A N 1
ATOM 1436 C CA . LEU A 1 184 ? 4.511 1.257 7.606 1.00 94.44 184 LEU A CA 1
ATOM 1437 C C . LEU A 1 184 ? 3.274 0.402 7.889 1.00 94.44 184 LEU A C 1
ATOM 1439 O O . LEU A 1 184 ? 2.378 0.332 7.052 1.00 94.44 184 LEU A O 1
ATOM 1443 N N . GLY A 1 185 ? 3.235 -0.238 9.054 1.00 93.88 185 GLY A N 1
ATOM 1444 C CA . GLY A 1 185 ? 2.045 -0.901 9.585 1.00 93.88 185 GLY A CA 1
ATOM 1445 C C . GLY A 1 185 ? 1.196 0.088 10.377 1.00 93.88 185 GLY A C 1
ATOM 1446 O O . GLY A 1 185 ? 1.737 0.978 11.043 1.00 93.88 185 GLY A O 1
ATOM 1447 N N . THR A 1 186 ? -0.128 -0.047 10.313 1.00 94.75 186 THR A N 1
ATOM 1448 C CA . THR A 1 186 ? -1.062 0.871 10.981 1.00 94.75 186 THR A CA 1
ATOM 1449 C C . THR A 1 186 ? -2.200 0.111 11.631 1.00 94.75 186 THR A C 1
ATOM 1451 O O . THR A 1 186 ? -2.889 -0.639 10.959 1.00 94.75 186 THR A O 1
ATOM 1454 N N . GLU A 1 187 ? -2.452 0.357 12.913 1.00 94.12 187 GLU A N 1
ATOM 1455 C CA . GLU A 1 187 ? -3.571 -0.272 13.613 1.00 94.12 187 GLU A CA 1
ATOM 1456 C C . GLU A 1 187 ? -4.732 0.705 13.783 1.00 94.12 187 GLU A C 1
ATOM 1458 O O . GLU A 1 187 ? -4.543 1.860 14.191 1.00 94.12 187 GLU A O 1
ATOM 1463 N N . TRP A 1 188 ? -5.941 0.212 13.525 1.00 94.31 188 TRP A N 1
ATOM 1464 C CA . TRP A 1 188 ? -7.181 0.978 13.593 1.00 94.31 188 TRP A CA 1
ATOM 1465 C C . TRP A 1 188 ? -8.249 0.222 14.375 1.00 94.31 188 TRP A C 1
ATOM 1467 O O . TRP A 1 188 ? -8.256 -1.006 14.430 1.00 94.31 188 TRP A O 1
ATOM 1477 N N . GLU A 1 189 ? -9.180 0.963 14.960 1.00 94.38 189 GLU A N 1
ATOM 1478 C CA . GLU A 1 189 ? -10.370 0.430 15.615 1.00 94.38 189 GLU A CA 1
ATOM 1479 C C . GLU A 1 189 ? -11.616 1.026 14.964 1.00 94.38 189 GLU A C 1
ATOM 1481 O O . GLU A 1 189 ? -11.743 2.242 14.843 1.00 94.38 189 GLU A O 1
ATOM 1486 N N . SER A 1 190 ? -12.533 0.172 14.526 1.00 90.06 190 SER A N 1
ATOM 1487 C CA . SER A 1 190 ? -13.847 0.601 14.038 1.00 90.06 190 SER A CA 1
ATOM 1488 C C . SER A 1 190 ? -14.764 1.010 15.195 1.00 90.06 190 SER A C 1
ATOM 1490 O O . SER A 1 190 ? -14.588 0.567 16.329 1.00 90.06 190 SER A O 1
ATOM 1492 N N . ASN A 1 191 ? -15.830 1.754 14.896 1.00 86.31 191 ASN A N 1
ATOM 1493 C CA . ASN A 1 191 ? -16.893 2.066 15.864 1.00 86.31 191 ASN A CA 1
ATOM 1494 C C . ASN A 1 191 ? -17.522 0.828 16.539 1.00 86.31 191 ASN A C 1
ATOM 1496 O O . ASN A 1 191 ? -18.064 0.935 17.634 1.00 86.31 191 ASN A O 1
ATOM 1500 N N . ALA A 1 192 ? -17.442 -0.348 15.907 1.00 83.38 192 ALA A N 1
ATOM 1501 C CA . ALA A 1 192 ? -17.918 -1.616 16.460 1.00 83.38 192 ALA A CA 1
ATOM 1502 C C . ALA A 1 192 ? -16.897 -2.304 17.396 1.00 83.38 192 ALA A C 1
ATOM 1504 O O . ALA A 1 192 ? -17.121 -3.435 17.819 1.00 83.38 192 ALA A O 1
ATOM 1505 N N . GLY A 1 193 ? -15.750 -1.673 17.679 1.00 81.50 193 GLY A N 1
ATOM 1506 C CA . GLY A 1 193 ? -14.669 -2.232 18.502 1.00 81.50 193 GLY A CA 1
ATOM 1507 C C . GLY A 1 193 ? -13.805 -3.281 17.791 1.00 81.50 193 GLY A C 1
ATOM 1508 O O . GLY A 1 193 ? -12.912 -3.867 18.400 1.00 81.50 193 GLY A O 1
ATOM 1509 N N . THR A 1 194 ? -14.042 -3.532 16.497 1.00 82.56 194 THR A N 1
ATOM 1510 C CA . THR A 1 194 ? -13.213 -4.452 15.700 1.00 82.56 194 THR A CA 1
ATOM 1511 C C . THR A 1 194 ? -11.910 -3.764 15.314 1.00 82.56 194 THR A C 1
ATOM 1513 O O . THR A 1 194 ? -11.949 -2.645 14.792 1.00 82.56 194 THR A O 1
ATOM 1516 N N . ARG A 1 195 ? -10.777 -4.437 15.549 1.00 84.50 195 ARG A N 1
ATOM 1517 C CA . ARG A 1 195 ? -9.437 -3.947 15.204 1.00 84.50 195 ARG A CA 1
ATOM 1518 C C . ARG A 1 195 ? -8.995 -4.443 13.831 1.00 84.50 195 ARG A C 1
ATOM 1520 O O . ARG A 1 195 ? -9.198 -5.613 13.516 1.00 84.50 195 ARG A O 1
ATOM 1527 N N . SER A 1 196 ? -8.362 -3.568 13.058 1.00 79.94 196 SER A N 1
ATOM 1528 C CA . SER A 1 196 ? -7.708 -3.899 11.790 1.00 79.94 196 SER A CA 1
ATOM 1529 C C . SER A 1 196 ? -6.238 -3.487 11.817 1.00 79.94 196 SER A C 1
ATOM 1531 O O . SER A 1 196 ? -5.878 -2.502 12.469 1.00 79.94 196 SER A O 1
ATOM 1533 N N . LEU A 1 197 ? -5.415 -4.263 11.113 1.00 75.94 197 LEU A N 1
ATOM 1534 C CA . LEU A 1 197 ? -3.980 -4.059 10.905 1.00 75.94 197 LEU A CA 1
ATOM 1535 C C . LEU A 1 197 ? -3.713 -3.654 9.451 1.00 75.94 197 LEU A C 1
ATOM 1537 O O . LEU A 1 197 ? -4.535 -4.059 8.597 1.00 75.94 197 LEU A O 1
#